Protein AF-C3XR35-F1 (afdb_monomer_lite)

pLDDT: mean 77.21, std 24.04, range [28.23, 98.31]

InterPro domains:
  IPR006211 Furin-like cysteine-rich domain [PF00757] (20-69)
  IPR006212 Furin-like repeat [SM00261] (22-62)
  IPR006212 Furin-like repeat [SM00261] (118-162)
  IPR006212 Furin-like repeat [SM00261] (167-211)
  IPR006212 Furin-like repeat [cd00064] (25-61)
  IPR006212 Furin-like repeat [cd00064] (124-167)
  IPR006212 Furin-like repeat [cd00064] (173-210)
  IPR009030 Growth factor receptor cysteine-rich domain superfamily [SSF57184] (25-129)
  IPR009030 Growth factor receptor cysteine-rich domain superfamily [SSF57184] (124-238)
  IPR032778 Growth factor receptor domain 4 [PF14843] (124-238)

Secondary structure (DSSP, 8-state):
-----------------------PPPTTEEEESSSSTTSEEEESSEEETTEEESSPPTTEEEE-TTS-SS-------S----------S--------------S------TT--SS--EEEEEPPTTEEEEESSSSTTSEEEESSEEETTEEESSPPTTEEE-SS-TTBEEEPPTTBSS-BSSSSTTSBSSBSSEEETTEEESSPPTTEEEE--SSEEEEEPPTT-SS-BSSSSTT-B--

Foldseek 3Di:
DDDDDDDDDPPPPPPPPPPPPPQDDDPQAPAAPHNAQLGHPFGQEEAEPSGGDPDADWQWAFDDPPDDPDDRDDPPPDPDPDPPPPDDDDDPDDDDDDDDDDDDDPPPDPPPDDRGYPGYIGHDDPQADRYFNDNAQLGHPAGPFADEPSGRDNDADWQWEQAPVHNNYIHGEDPQADTYFHYHAQLGHPAGPAEDEPSGHDPDADWQWEFDDDRRTYTDGEDPCADGYANDNDNPRHDD

Structure (mmCIF, N/CA/C/O backbone):
data_AF-C3XR35-F1
#
_entry.id   AF-C3XR35-F1
#
loop_
_atom_site.group_PDB
_atom_site.id
_atom_site.type_symbol
_atom_site.label_atom_id
_atom_site.label_alt_id
_atom_site.label_comp_id
_atom_site.label_asym_id
_atom_site.label_entity_id
_atom_site.label_seq_id
_atom_site.pdbx_PDB_ins_code
_atom_site.Cartn_x
_atom_site.Cartn_y
_atom_site.Cartn_z
_atom_site.occupancy
_atom_site.B_iso_or_equiv
_atom_site.auth_seq_id
_atom_site.auth_comp_id
_atom_site.auth_asym_id
_atom_site.auth_atom_id
_atom_site.pdbx_PDB_model_num
ATOM 1 N N . MET A 1 1 ? 66.319 -31.338 -82.936 1.00 35.59 1 MET A N 1
ATOM 2 C CA . MET A 1 1 ? 67.293 -30.251 -83.171 1.00 35.59 1 MET A CA 1
ATOM 3 C C . MET A 1 1 ? 66.708 -28.963 -82.606 1.00 35.59 1 MET A C 1
ATOM 5 O O . MET A 1 1 ? 65.550 -28.712 -82.891 1.00 35.59 1 MET A O 1
ATOM 9 N N . HIS A 1 2 ? 67.514 -28.234 -81.820 1.00 36.56 2 HIS A N 1
ATOM 10 C CA . HIS A 1 2 ? 67.335 -26.857 -81.297 1.00 36.56 2 HIS A CA 1
ATOM 11 C C . HIS A 1 2 ? 66.137 -26.583 -80.357 1.00 36.56 2 HIS A C 1
ATOM 13 O O . HIS A 1 2 ? 64.993 -26.768 -80.742 1.00 36.56 2 HIS A O 1
ATOM 19 N N . TRP A 1 3 ? 66.349 -26.335 -79.049 1.00 33.09 3 TRP A N 1
ATOM 20 C CA . TRP A 1 3 ? 66.873 -25.106 -78.383 1.00 33.09 3 TRP A CA 1
ATOM 21 C C . TRP A 1 3 ? 65.921 -23.915 -78.584 1.00 33.09 3 TRP A C 1
ATOM 23 O O . TRP A 1 3 ? 65.759 -23.466 -79.707 1.00 33.09 3 TRP A O 1
ATOM 33 N N . GLN A 1 4 ? 65.112 -23.527 -77.591 1.00 44.28 4 GLN A N 1
ATOM 34 C CA . GLN A 1 4 ? 65.370 -22.680 -76.398 1.00 44.28 4 GLN A CA 1
ATOM 35 C C . GLN A 1 4 ? 64.523 -21.398 -76.542 1.00 44.28 4 GLN A C 1
ATOM 37 O O . GLN A 1 4 ? 64.588 -20.731 -77.564 1.00 44.28 4 GLN A O 1
ATOM 42 N N . LEU A 1 5 ? 63.557 -21.205 -75.635 1.00 43.62 5 LEU A N 1
ATOM 43 C CA . LEU A 1 5 ? 63.526 -20.199 -74.551 1.00 43.62 5 LEU A CA 1
ATOM 44 C C . LEU A 1 5 ? 62.908 -18.871 -74.991 1.00 43.62 5 LEU A C 1
ATOM 46 O O . LEU A 1 5 ? 63.395 -18.264 -75.926 1.00 43.62 5 LEU A O 1
ATOM 50 N N . LEU A 1 6 ? 61.872 -18.437 -74.269 1.00 39.91 6 LEU A N 1
ATOM 51 C CA . LEU A 1 6 ? 61.736 -17.140 -73.582 1.00 39.91 6 LEU A CA 1
ATOM 52 C C . LEU A 1 6 ? 60.404 -17.217 -72.798 1.00 39.91 6 LEU A C 1
ATOM 54 O O . LEU A 1 6 ? 59.340 -17.400 -73.376 1.00 39.91 6 LEU A O 1
ATOM 58 N N . LEU A 1 7 ? 60.458 -17.407 -71.478 1.00 46.72 7 LEU A N 1
ATOM 59 C CA . LEU A 1 7 ? 60.352 -16.335 -70.478 1.00 46.72 7 LEU A CA 1
ATOM 60 C C . LEU A 1 7 ? 59.035 -15.547 -70.560 1.00 46.72 7 LEU A C 1
ATOM 62 O O . LEU A 1 7 ? 58.951 -14.521 -71.224 1.00 46.72 7 LEU A O 1
ATOM 66 N N . VAL A 1 8 ? 58.057 -15.971 -69.757 1.00 44.44 8 VAL A N 1
ATOM 67 C CA . VAL A 1 8 ? 57.174 -15.039 -69.044 1.00 44.44 8 VAL A CA 1
ATOM 68 C C . VAL A 1 8 ? 56.866 -15.629 -67.672 1.00 44.44 8 VAL A C 1
ATOM 70 O O . VAL A 1 8 ? 56.359 -16.742 -67.551 1.00 44.44 8 VAL A O 1
ATOM 73 N N . CYS A 1 9 ? 57.263 -14.895 -66.637 1.00 38.56 9 CYS A N 1
ATOM 74 C CA . CYS A 1 9 ? 57.103 -15.239 -65.234 1.00 38.56 9 CYS A CA 1
ATOM 75 C C . CYS A 1 9 ? 55.622 -15.443 -64.891 1.00 38.56 9 CYS A C 1
ATOM 77 O O . CYS A 1 9 ? 54.859 -14.483 -64.816 1.00 38.56 9 CYS A O 1
ATOM 79 N N . ALA A 1 10 ? 55.219 -16.687 -64.645 1.00 43.34 10 ALA A N 1
ATOM 80 C CA . ALA A 1 10 ? 53.928 -16.998 -64.053 1.00 43.34 10 ALA A CA 1
ATOM 81 C C . ALA A 1 10 ? 54.072 -17.049 -62.526 1.00 43.34 10 ALA A C 1
ATOM 83 O O . ALA A 1 10 ? 54.196 -18.115 -61.933 1.00 43.34 10 ALA A O 1
ATOM 84 N N . THR A 1 11 ? 54.036 -15.884 -61.885 1.00 46.16 11 THR A N 1
ATOM 85 C CA . THR A 1 11 ? 53.615 -15.783 -60.484 1.00 46.16 11 THR A CA 1
ATOM 86 C C . THR A 1 11 ? 52.322 -14.991 -60.464 1.00 46.16 11 THR A C 1
ATOM 88 O O . THR A 1 11 ? 52.296 -13.809 -60.133 1.00 46.16 11 THR A O 1
ATOM 91 N N . TRP A 1 12 ? 51.233 -15.652 -60.854 1.00 46.62 12 TRP A N 1
ATOM 92 C CA . TRP A 1 12 ? 49.905 -15.197 -60.473 1.00 46.62 12 TRP A CA 1
ATOM 93 C C . TRP A 1 12 ? 49.774 -15.470 -58.977 1.00 46.62 12 TRP A C 1
ATOM 95 O O . TRP A 1 12 ? 49.250 -16.496 -58.556 1.00 46.62 12 TRP A O 1
ATOM 105 N N . THR A 1 13 ? 50.301 -14.567 -58.152 1.00 47.06 13 THR A N 1
ATOM 106 C CA . THR A 1 13 ? 49.756 -14.395 -56.814 1.00 47.06 13 THR A CA 1
ATOM 107 C C . THR A 1 13 ? 48.333 -13.918 -57.034 1.00 47.06 13 THR A C 1
ATOM 109 O O . THR A 1 13 ? 48.090 -12.733 -57.263 1.00 47.06 13 THR A O 1
ATOM 112 N N . THR A 1 14 ? 47.379 -14.843 -57.007 1.00 51.75 14 THR A N 1
ATOM 113 C CA . THR A 1 14 ? 46.010 -14.507 -56.647 1.00 51.75 14 THR A CA 1
ATOM 114 C C . THR A 1 14 ? 46.081 -13.979 -55.221 1.00 51.75 14 THR A C 1
ATOM 116 O O . THR A 1 14 ? 45.877 -14.714 -54.257 1.00 51.75 14 THR A O 1
ATOM 119 N N . GLN A 1 15 ? 46.427 -12.700 -55.069 1.00 48.50 15 GLN A N 1
ATOM 120 C CA . GLN A 1 15 ? 45.929 -11.947 -53.942 1.00 48.50 15 GLN A CA 1
ATOM 121 C C . GLN A 1 15 ? 44.420 -11.938 -54.143 1.00 48.50 15 GLN A C 1
ATOM 123 O O . GLN A 1 15 ? 43.857 -11.088 -54.827 1.00 48.50 15 GLN A O 1
ATOM 128 N N . VAL A 1 16 ? 43.761 -12.932 -53.549 1.00 50.12 16 VAL A N 1
ATOM 129 C CA . VAL A 1 16 ? 42.468 -12.682 -52.940 1.00 50.12 16 VAL A CA 1
ATOM 130 C C . VAL A 1 16 ? 42.777 -11.632 -51.882 1.00 50.12 16 VAL A C 1
ATOM 132 O O . VAL A 1 16 ? 43.083 -11.946 -50.735 1.00 50.12 16 VAL A O 1
ATOM 135 N N . SER A 1 17 ? 42.807 -10.367 -52.298 1.00 42.78 17 SER A N 1
ATOM 136 C CA . SER A 1 17 ? 42.533 -9.289 -51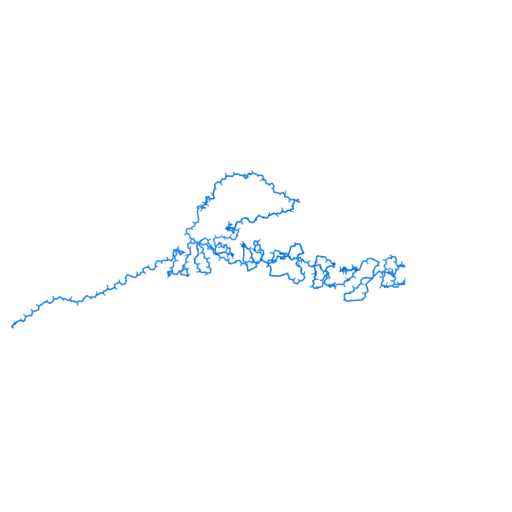.377 1.00 42.78 17 SER A CA 1
ATOM 137 C C . SER A 1 17 ? 41.120 -9.588 -50.921 1.00 42.78 17 SER A C 1
ATOM 139 O O . SER A 1 17 ? 40.156 -9.332 -51.640 1.00 42.78 17 SER A O 1
ATOM 141 N N . LEU A 1 18 ? 41.018 -10.246 -49.765 1.00 50.75 18 LEU A N 1
ATOM 142 C CA . LEU A 1 18 ? 39.879 -10.097 -48.887 1.00 50.75 18 LEU A CA 1
ATOM 143 C C . LEU A 1 18 ? 39.674 -8.589 -48.831 1.00 50.75 18 LEU A C 1
ATOM 145 O O . LEU A 1 18 ? 40.436 -7.880 -48.174 1.00 50.75 18 LEU A O 1
ATOM 149 N N . VAL A 1 19 ? 38.725 -8.084 -49.619 1.00 46.31 19 VAL A N 1
ATOM 150 C CA . VAL A 1 19 ? 38.098 -6.809 -49.322 1.00 46.31 19 VAL A CA 1
ATOM 151 C C . VAL A 1 19 ? 37.586 -7.056 -47.919 1.00 46.31 19 VAL A C 1
ATOM 153 O O . VAL A 1 19 ? 36.640 -7.822 -47.742 1.00 46.31 19 VAL A O 1
ATOM 156 N N . GLY A 1 20 ? 38.338 -6.576 -46.924 1.00 44.00 20 GLY A N 1
ATOM 157 C CA . GLY A 1 20 ? 37.908 -6.627 -45.545 1.00 44.00 20 GLY A CA 1
ATOM 158 C C . GLY A 1 20 ? 36.522 -6.029 -45.580 1.00 44.00 20 GLY A C 1
ATOM 159 O O . GLY A 1 20 ? 36.373 -4.883 -46.003 1.00 44.00 20 GLY A O 1
ATOM 160 N N . ALA A 1 21 ? 35.511 -6.847 -45.295 1.00 50.47 21 ALA A N 1
ATOM 161 C CA . ALA A 1 21 ? 34.170 -6.341 -45.139 1.00 50.47 21 ALA A CA 1
ATOM 162 C C . ALA A 1 21 ? 34.307 -5.267 -44.065 1.00 50.47 21 ALA A C 1
ATOM 164 O O . ALA A 1 21 ? 34.629 -5.583 -42.918 1.00 50.47 21 ALA A O 1
ATOM 165 N N . GLN A 1 22 ? 34.196 -4.001 -44.466 1.00 55.31 22 GLN A N 1
ATOM 166 C CA . GLN A 1 22 ? 33.975 -2.923 -43.527 1.00 55.31 22 GLN A CA 1
ATOM 167 C C . GLN A 1 22 ? 32.688 -3.345 -42.827 1.00 55.31 22 GLN A C 1
ATOM 169 O O . GLN A 1 22 ? 31.622 -3.360 -43.438 1.00 55.31 22 GLN A O 1
ATOM 174 N N . ALA A 1 23 ? 32.815 -3.872 -41.612 1.00 61.78 23 ALA A N 1
ATOM 175 C CA . ALA A 1 23 ? 31.658 -4.209 -40.815 1.00 61.78 23 ALA A CA 1
ATOM 176 C C . ALA A 1 23 ? 31.057 -2.865 -40.423 1.00 61.78 23 ALA A C 1
ATOM 178 O O . ALA A 1 23 ? 31.568 -2.185 -39.533 1.00 61.78 23 ALA A O 1
ATOM 179 N N . ASP A 1 24 ? 30.051 -2.438 -41.177 1.00 83.00 24 ASP A N 1
ATOM 180 C CA . ASP A 1 24 ? 29.288 -1.252 -40.838 1.00 83.00 24 ASP A CA 1
ATOM 181 C C . ASP A 1 24 ? 28.643 -1.468 -39.464 1.00 83.00 24 ASP A C 1
ATOM 183 O O . ASP A 1 24 ? 28.251 -2.585 -39.105 1.00 83.00 24 ASP A O 1
ATOM 187 N N . CYS A 1 25 ? 28.562 -0.399 -38.673 1.00 86.50 25 CYS A N 1
ATOM 188 C CA . CYS A 1 25 ? 27.881 -0.459 -37.389 1.00 86.50 25 CYS A CA 1
ATOM 189 C C . CYS A 1 25 ? 26.425 -0.886 -37.575 1.00 86.50 25 CYS A C 1
ATOM 191 O O . CYS A 1 25 ? 25.790 -0.551 -38.580 1.00 86.50 25 CYS A O 1
ATOM 193 N N . HIS A 1 26 ? 25.868 -1.568 -36.572 1.00 86.50 26 HIS A N 1
ATOM 194 C CA . HIS A 1 26 ? 24.436 -1.831 -36.566 1.00 86.50 26 HIS A CA 1
ATOM 195 C C . HIS A 1 26 ? 23.667 -0.502 -36.717 1.00 86.50 26 HIS A C 1
ATOM 197 O O . HIS A 1 26 ? 24.033 0.467 -36.051 1.00 86.50 26 HIS A O 1
ATOM 203 N N . PRO A 1 27 ? 22.562 -0.429 -37.483 1.00 88.25 27 PRO A N 1
ATOM 204 C CA . PRO A 1 27 ? 21.781 0.807 -37.668 1.00 88.25 27 PRO A CA 1
ATOM 205 C C . PRO A 1 27 ? 21.234 1.462 -36.383 1.00 88.25 27 PRO A C 1
ATOM 207 O O . PRO A 1 27 ? 20.705 2.572 -36.421 1.00 88.25 27 PRO A O 1
ATOM 210 N N . LEU A 1 28 ? 21.314 0.759 -35.246 1.00 88.69 28 LEU A N 1
ATOM 211 C CA . LEU A 1 28 ? 20.912 1.269 -33.926 1.00 88.69 28 LEU A CA 1
ATOM 212 C C . LEU A 1 28 ? 22.078 1.881 -33.145 1.00 88.69 28 LEU A C 1
ATOM 214 O O . LEU A 1 28 ? 21.852 2.489 -32.103 1.00 88.69 28 LEU A O 1
ATOM 218 N N . CYS A 1 29 ? 23.306 1.736 -33.637 1.00 88.50 29 CYS A N 1
ATOM 219 C CA . CYS A 1 29 ? 24.482 2.392 -33.097 1.00 88.50 29 CYS A CA 1
ATOM 220 C C . CYS A 1 29 ? 24.734 3.702 -33.857 1.00 88.50 29 CYS A C 1
ATOM 222 O O . CYS A 1 29 ? 24.709 3.726 -35.086 1.00 88.50 29 CYS A O 1
ATOM 224 N N . LEU A 1 30 ? 25.065 4.775 -33.139 1.00 87.56 30 LEU A N 1
ATOM 225 C CA . LEU A 1 30 ? 25.682 5.970 -33.721 1.00 87.56 30 LEU A CA 1
ATOM 226 C C . LEU A 1 30 ? 27.190 5.760 -33.942 1.00 87.56 30 LEU A C 1
ATOM 228 O O . LEU A 1 30 ? 27.760 6.235 -34.919 1.00 87.56 30 LEU A O 1
ATOM 232 N N . SER A 1 31 ? 27.831 5.021 -33.037 1.00 86.44 31 SER A N 1
ATOM 233 C CA . SER A 1 31 ? 29.220 4.568 -33.140 1.00 86.44 31 SER A CA 1
ATOM 234 C C . SER A 1 31 ? 29.352 3.178 -32.515 1.00 86.44 31 SER A C 1
ATOM 236 O O . SER A 1 31 ? 28.566 2.823 -31.635 1.00 86.44 31 SER A O 1
ATOM 238 N N . CYS A 1 32 ? 30.304 2.365 -32.976 1.00 90.88 32 CYS A N 1
ATOM 239 C CA . CYS A 1 32 ? 30.462 0.973 -32.550 1.00 90.88 32 CYS A CA 1
ATOM 240 C C . CYS A 1 32 ? 31.926 0.517 -32.608 1.00 90.88 32 CYS A C 1
ATOM 242 O O . CYS A 1 32 ? 32.741 1.110 -33.315 1.00 90.88 32 CYS A O 1
ATOM 244 N N . TYR A 1 33 ? 32.247 -0.557 -31.886 1.00 91.12 33 TYR A N 1
ATOM 245 C CA . TYR A 1 33 ? 33.510 -1.295 -32.037 1.00 91.12 33 TYR A CA 1
ATOM 246 C C . TYR A 1 33 ? 33.325 -2.635 -32.772 1.00 91.12 33 TYR A C 1
ATOM 248 O O . TYR A 1 33 ? 34.292 -3.368 -32.979 1.00 91.12 33 TYR A O 1
ATOM 256 N N . GLY A 1 34 ? 32.092 -2.950 -33.178 1.00 87.25 34 GLY A N 1
ATOM 257 C CA . GLY A 1 34 ? 31.739 -4.129 -33.959 1.00 87.25 34 GLY A CA 1
ATOM 258 C C . GLY A 1 34 ? 30.278 -4.097 -34.437 1.00 87.25 34 GLY A C 1
ATOM 259 O O . GLY A 1 34 ? 29.539 -3.171 -34.102 1.00 87.25 34 GLY A O 1
ATOM 260 N N . PRO A 1 35 ? 29.850 -5.078 -35.249 1.00 86.00 35 PRO A N 1
ATOM 261 C CA . PRO A 1 35 ? 28.533 -5.080 -35.893 1.00 86.00 35 PRO A CA 1
ATOM 262 C C . PRO A 1 35 ? 27.362 -5.475 -34.970 1.00 86.00 35 PRO A C 1
ATOM 264 O O . PRO A 1 35 ? 26.208 -5.368 -35.386 1.00 86.00 35 PRO A O 1
ATOM 267 N N . GLY A 1 36 ? 27.625 -5.973 -33.755 1.00 84.81 36 GLY A N 1
ATOM 268 C CA . GLY A 1 36 ? 26.593 -6.380 -32.792 1.00 84.81 36 GLY A CA 1
ATOM 269 C C . GLY A 1 36 ? 25.850 -5.203 -32.144 1.00 84.81 36 GLY A C 1
ATOM 270 O O . GLY A 1 36 ? 26.390 -4.109 -32.002 1.00 84.81 36 GLY A O 1
ATOM 271 N N . LEU A 1 37 ? 24.607 -5.435 -31.710 1.00 83.69 37 LEU A N 1
ATOM 272 C CA . LEU A 1 37 ? 23.771 -4.442 -31.010 1.00 83.69 37 LEU A CA 1
ATOM 273 C C . LEU A 1 37 ? 24.253 -4.100 -29.591 1.00 83.69 37 LEU A C 1
ATOM 275 O O . LEU A 1 37 ? 23.921 -3.043 -29.059 1.00 83.69 37 LEU A O 1
ATOM 279 N N . ASP A 1 38 ? 25.020 -5.006 -29.001 1.00 84.88 38 ASP A N 1
ATOM 280 C CA . ASP A 1 38 ? 25.747 -4.888 -27.738 1.00 84.88 38 ASP A CA 1
ATOM 281 C C . ASP A 1 38 ? 27.161 -4.307 -27.934 1.00 84.88 38 ASP A C 1
ATOM 283 O O . ASP A 1 38 ? 27.893 -4.097 -26.972 1.00 84.88 38 ASP A O 1
ATOM 287 N N . GLN A 1 39 ? 27.559 -4.042 -29.185 1.00 88.06 39 GLN A N 1
ATOM 288 C CA . GLN A 1 39 ? 28.884 -3.536 -29.563 1.00 88.06 39 GLN A CA 1
ATOM 289 C C . GLN A 1 39 ? 28.855 -2.057 -29.971 1.00 88.06 39 GLN A C 1
ATOM 291 O O . GLN A 1 39 ? 29.793 -1.543 -30.590 1.00 88.06 39 GLN A O 1
ATOM 296 N N . CYS A 1 40 ? 27.772 -1.360 -29.624 1.00 88.50 40 CYS A N 1
ATOM 297 C CA . CYS A 1 40 ? 27.638 0.074 -29.814 1.00 88.50 40 CYS A CA 1
ATOM 298 C C . CYS A 1 40 ? 28.390 0.836 -28.710 1.00 88.50 40 CYS A C 1
ATOM 300 O O . CYS A 1 40 ? 28.269 0.529 -27.529 1.00 88.50 40 CYS A O 1
ATOM 302 N N . LEU A 1 41 ? 29.120 1.882 -29.088 1.00 87.19 41 LEU A N 1
ATOM 303 C CA . LEU A 1 41 ? 29.664 2.875 -28.157 1.00 87.19 41 LEU A CA 1
ATOM 304 C C . LEU A 1 41 ? 28.608 3.929 -27.791 1.00 87.19 41 LEU A C 1
ATOM 306 O O . LEU A 1 41 ? 28.629 4.470 -26.690 1.00 87.19 41 LEU A O 1
ATOM 310 N N . GLN A 1 42 ? 27.674 4.210 -28.706 1.00 86.50 42 GLN A N 1
ATOM 311 C CA . GLN A 1 42 ? 26.548 5.116 -28.480 1.00 86.50 42 GLN A CA 1
ATOM 312 C C . GLN A 1 42 ? 25.323 4.653 -29.270 1.00 86.50 42 GLN A C 1
ATOM 314 O O . GLN A 1 42 ? 25.450 4.299 -30.444 1.00 86.50 42 GLN A O 1
ATOM 319 N N . CYS A 1 43 ? 24.142 4.684 -28.650 1.00 89.19 43 CYS A N 1
ATOM 320 C CA . CYS A 1 43 ? 22.883 4.328 -29.306 1.00 89.19 43 CYS A CA 1
ATOM 321 C C . CYS A 1 43 ? 22.301 5.497 -30.104 1.00 89.19 43 CYS A C 1
ATOM 323 O O . CYS A 1 43 ? 22.365 6.653 -29.685 1.00 89.19 43 CYS A O 1
ATOM 325 N N . SER A 1 44 ? 21.692 5.189 -31.250 1.00 87.94 44 SER A N 1
ATOM 326 C CA . SER A 1 44 ? 20.981 6.180 -32.061 1.00 87.94 44 SER A CA 1
ATOM 327 C C . SER A 1 44 ? 19.645 6.591 -31.433 1.00 87.94 44 SER A C 1
ATOM 329 O O . SER A 1 44 ? 19.273 7.757 -31.527 1.00 87.94 44 SER A O 1
ATOM 331 N N . GLN A 1 45 ? 18.956 5.664 -30.756 1.00 87.44 45 GLN A N 1
ATOM 332 C CA . GLN A 1 45 ? 17.726 5.923 -29.997 1.00 87.44 45 GLN A CA 1
ATOM 333 C C . GLN A 1 45 ? 17.945 5.681 -28.500 1.00 87.44 45 GLN A C 1
ATOM 335 O O . GLN A 1 45 ? 18.533 6.539 -27.849 1.00 87.44 45 GLN A O 1
ATOM 340 N N . TYR A 1 46 ? 17.510 4.536 -27.966 1.00 88.50 46 TYR A N 1
ATOM 341 C CA . TYR A 1 46 ? 17.579 4.209 -26.543 1.00 88.50 46 TYR A CA 1
ATOM 342 C C . TYR A 1 46 ? 18.584 3.089 -26.273 1.00 88.50 46 TYR A C 1
ATOM 344 O O . TYR A 1 46 ? 18.845 2.250 -27.143 1.00 88.50 46 TYR A O 1
ATOM 352 N N . SER A 1 47 ? 19.116 3.045 -25.056 1.00 90.12 47 SER A N 1
ATOM 353 C CA . SER A 1 47 ? 19.868 1.902 -24.532 1.00 90.12 47 SER A CA 1
ATOM 354 C C . SER A 1 47 ? 19.003 1.104 -23.554 1.00 90.12 47 SER A C 1
ATOM 356 O O . SER A 1 47 ? 18.307 1.674 -22.721 1.00 90.12 47 SER A O 1
ATOM 358 N N . TYR A 1 48 ? 19.038 -0.223 -23.642 1.00 92.62 48 TYR A N 1
ATOM 359 C CA . TYR A 1 48 ? 18.397 -1.125 -22.685 1.00 92.62 48 TYR A CA 1
ATOM 360 C C . TYR A 1 48 ? 19.309 -2.322 -22.431 1.00 92.62 48 TYR A C 1
ATOM 362 O O . TYR A 1 48 ? 19.701 -3.005 -23.377 1.00 92.62 48 TYR A O 1
ATOM 370 N N . ASN A 1 49 ? 19.675 -2.560 -21.167 1.00 91.62 49 ASN A N 1
ATOM 371 C CA . ASN A 1 49 ? 20.573 -3.648 -20.762 1.00 91.62 49 ASN A CA 1
ATOM 372 C C . ASN A 1 49 ? 21.830 -3.753 -21.662 1.00 91.62 49 ASN A C 1
ATOM 374 O O . ASN A 1 49 ? 22.116 -4.789 -22.264 1.00 91.62 49 ASN A O 1
ATOM 378 N N . ASN A 1 50 ? 22.531 -2.623 -21.826 1.00 87.56 50 ASN A N 1
ATOM 379 C CA . ASN A 1 50 ? 23.719 -2.451 -22.683 1.00 87.56 50 ASN A CA 1
ATOM 380 C C . ASN A 1 50 ? 23.527 -2.757 -24.181 1.00 87.56 50 ASN A C 1
ATOM 382 O O . ASN A 1 50 ? 24.503 -2.884 -24.914 1.00 87.56 50 ASN A O 1
ATOM 386 N N . THR A 1 51 ? 22.286 -2.843 -24.654 1.00 91.06 51 THR A N 1
ATOM 387 C CA . THR A 1 51 ? 21.944 -3.100 -26.055 1.00 91.06 51 THR A CA 1
ATOM 388 C C . THR A 1 51 ? 21.153 -1.918 -26.607 1.00 91.06 51 THR A C 1
ATOM 390 O O . THR A 1 51 ? 20.280 -1.380 -25.925 1.00 91.06 51 THR A O 1
ATOM 393 N N . CYS A 1 52 ? 21.424 -1.488 -27.839 1.00 91.19 52 CYS A N 1
ATOM 394 C CA . CYS A 1 52 ? 20.639 -0.406 -28.437 1.00 91.19 52 CYS A CA 1
ATOM 395 C C . CYS A 1 52 ? 19.284 -0.905 -28.949 1.00 91.19 52 CYS A C 1
ATOM 397 O O . CYS A 1 52 ? 19.208 -1.909 -29.657 1.00 91.19 52 CYS A O 1
ATOM 399 N N . VAL A 1 53 ? 18.214 -0.174 -28.634 1.00 90.81 53 VAL A N 1
ATOM 400 C CA . VAL A 1 53 ? 16.838 -0.494 -29.040 1.00 90.81 53 VAL A CA 1
ATOM 401 C C . VAL A 1 53 ? 16.168 0.720 -29.682 1.00 90.81 53 VAL A C 1
ATOM 403 O O . VAL A 1 53 ? 16.426 1.863 -29.312 1.00 90.81 53 VAL A O 1
ATOM 406 N N . GLN A 1 54 ? 15.298 0.480 -30.668 1.00 88.50 54 GLN A N 1
ATOM 407 C CA . GLN A 1 54 ? 14.525 1.552 -31.320 1.00 88.50 54 GLN A CA 1
ATOM 408 C C . GLN A 1 54 ? 13.449 2.131 -30.395 1.00 88.50 54 GLN A C 1
ATOM 410 O O . GLN A 1 54 ? 13.155 3.321 -30.450 1.00 88.50 54 GLN A O 1
ATOM 415 N N . GLN A 1 55 ? 12.852 1.280 -29.560 1.00 89.38 55 GLN A N 1
ATOM 416 C CA . GLN A 1 55 ? 11.815 1.621 -28.592 1.00 89.38 55 GLN A CA 1
ATOM 417 C C . GLN A 1 55 ? 12.084 0.845 -27.308 1.00 89.38 55 GLN A C 1
ATOM 419 O O . GLN A 1 55 ? 12.554 -0.295 -27.366 1.00 89.38 55 GLN A O 1
ATOM 424 N N . CYS A 1 56 ? 11.784 1.457 -26.166 1.00 88.88 56 CYS A N 1
ATOM 425 C CA . CYS A 1 56 ? 11.899 0.770 -24.891 1.00 88.88 56 CYS A CA 1
ATOM 426 C C . CYS A 1 56 ? 10.902 -0.402 -24.809 1.00 88.88 56 CYS A C 1
ATOM 428 O O . CYS A 1 56 ? 9.762 -0.266 -25.270 1.00 88.88 56 CYS A O 1
ATOM 430 N N . PRO A 1 57 ? 11.300 -1.549 -24.229 1.00 92.38 57 PRO A N 1
ATOM 431 C CA . PRO A 1 57 ? 10.383 -2.653 -23.967 1.00 92.38 57 PRO A CA 1
ATOM 432 C C . PRO A 1 57 ? 9.209 -2.242 -23.058 1.00 92.38 57 PRO A C 1
ATOM 434 O O . PRO A 1 57 ? 9.320 -1.271 -22.307 1.00 92.38 57 PRO A O 1
ATOM 437 N N . PRO A 1 58 ? 8.084 -2.979 -23.063 1.00 90.25 58 PRO A N 1
ATOM 438 C CA . PRO A 1 58 ? 7.011 -2.767 -22.091 1.00 90.25 58 PRO A CA 1
ATOM 439 C C . PRO A 1 58 ? 7.513 -2.899 -20.645 1.00 90.25 58 PRO A C 1
ATOM 441 O O . PRO A 1 58 ? 8.456 -3.643 -20.394 1.00 90.25 58 PRO A O 1
ATOM 444 N N . LEU A 1 59 ? 6.836 -2.240 -19.698 1.00 91.94 59 LEU A N 1
ATOM 445 C CA . LEU A 1 59 ? 7.221 -2.206 -18.274 1.00 91.94 59 LEU A CA 1
ATOM 446 C C . LEU A 1 59 ? 8.635 -1.652 -18.033 1.00 91.94 59 LEU A C 1
ATOM 448 O O . LEU A 1 59 ? 9.355 -2.120 -17.154 1.00 91.94 59 LEU A O 1
ATOM 452 N N . THR A 1 60 ? 8.996 -0.616 -18.784 1.00 92.06 60 THR A N 1
ATOM 453 C CA . THR A 1 60 ? 10.204 0.179 -18.553 1.00 92.06 60 THR A CA 1
ATOM 454 C C . THR A 1 60 ? 9.862 1.670 -18.514 1.00 92.06 60 THR A C 1
ATOM 456 O O . THR A 1 60 ? 8.806 2.084 -19.001 1.00 92.06 60 THR A O 1
ATOM 459 N N . PHE A 1 61 ? 10.753 2.479 -17.945 1.00 91.94 61 PHE A N 1
ATOM 460 C CA . PHE A 1 61 ? 10.695 3.942 -17.973 1.00 91.94 61 PHE A CA 1
ATOM 461 C C . PHE A 1 61 ? 12.014 4.519 -18.502 1.00 91.94 61 PHE A C 1
ATOM 463 O O . PHE A 1 61 ? 13.047 3.853 -18.480 1.00 91.94 61 PHE A O 1
ATOM 470 N N . ILE A 1 62 ? 11.982 5.751 -19.017 1.00 89.75 62 ILE A N 1
ATOM 471 C CA . ILE A 1 62 ? 13.155 6.396 -19.624 1.00 89.75 62 ILE A CA 1
ATOM 472 C C . ILE A 1 62 ? 13.847 7.292 -18.598 1.00 89.75 62 ILE A C 1
ATOM 474 O O . ILE A 1 62 ? 13.227 8.183 -18.014 1.00 89.75 62 ILE A O 1
ATOM 478 N N . VAL A 1 63 ? 15.155 7.103 -18.440 1.00 87.19 63 VAL A N 1
ATOM 479 C CA . VAL A 1 63 ? 16.038 7.980 -17.672 1.00 87.19 63 VAL A CA 1
ATOM 480 C C . VAL A 1 63 ? 16.861 8.827 -18.639 1.00 87.19 63 VAL A C 1
ATOM 482 O O . VAL A 1 63 ? 17.662 8.311 -19.421 1.00 87.19 63 VAL A O 1
ATOM 485 N N . ASN A 1 64 ? 16.680 10.147 -18.575 1.00 79.25 64 ASN A N 1
ATOM 486 C CA . ASN A 1 64 ? 17.467 11.096 -19.361 1.00 79.25 64 ASN A CA 1
ATOM 487 C C . ASN A 1 64 ? 18.749 11.451 -18.605 1.00 79.25 64 ASN A C 1
ATOM 489 O O . ASN A 1 64 ? 18.694 12.069 -17.543 1.00 79.25 64 ASN A O 1
ATOM 493 N N . THR A 1 65 ? 19.905 11.099 -19.165 1.00 59.34 65 THR A N 1
ATOM 494 C CA . THR A 1 65 ? 21.220 11.402 -18.574 1.00 59.34 65 THR A CA 1
ATOM 495 C C . THR A 1 65 ? 21.636 12.868 -18.722 1.00 59.34 65 THR A C 1
ATOM 497 O O . THR A 1 65 ? 22.543 13.312 -18.024 1.00 59.34 65 THR A O 1
ATOM 500 N N . ASP A 1 66 ? 20.959 13.629 -19.588 1.00 55.97 66 ASP A N 1
ATOM 501 C CA . ASP A 1 66 ? 21.360 14.992 -19.976 1.00 55.97 66 ASP A CA 1
ATOM 502 C C . ASP A 1 66 ? 20.599 16.101 -19.234 1.00 55.97 66 ASP A C 1
ATOM 504 O O . ASP A 1 66 ? 20.725 17.284 -19.552 1.00 55.97 66 ASP A O 1
ATOM 508 N N . ILE A 1 67 ? 19.798 15.736 -18.230 1.00 52.44 67 ILE A N 1
ATOM 509 C CA . ILE A 1 67 ? 18.975 16.677 -17.476 1.00 52.44 67 ILE A CA 1
ATOM 510 C C . ILE A 1 67 ? 19.428 16.691 -16.009 1.00 52.44 67 ILE A C 1
ATOM 512 O O . ILE A 1 67 ? 19.307 15.673 -15.323 1.00 52.44 67 ILE A O 1
ATOM 516 N N . PRO A 1 68 ? 19.908 17.832 -15.477 1.00 41.66 68 PRO A N 1
ATOM 517 C CA . PRO A 1 68 ? 20.138 17.975 -14.048 1.00 41.66 68 PRO A CA 1
ATOM 518 C C . PRO A 1 68 ? 18.783 17.936 -13.328 1.00 41.66 68 PRO A C 1
ATOM 520 O O . PRO A 1 68 ? 18.011 18.881 -13.426 1.00 41.66 68 PRO A O 1
ATOM 523 N N . ILE A 1 69 ? 18.497 16.806 -12.673 1.00 49.06 69 ILE A N 1
ATOM 524 C CA . ILE A 1 69 ? 17.428 16.534 -11.691 1.00 49.06 69 ILE A CA 1
ATOM 525 C C . ILE A 1 69 ? 16.250 17.531 -11.744 1.00 49.06 69 ILE A C 1
ATOM 527 O O . ILE A 1 69 ? 16.285 18.575 -11.093 1.00 49.06 69 ILE A O 1
ATOM 531 N N . GLY A 1 70 ? 15.175 17.188 -12.467 1.00 41.75 70 GLY A N 1
ATOM 532 C CA . GLY A 1 70 ? 13.930 17.967 -12.395 1.00 41.75 70 GLY A CA 1
ATOM 533 C C . GLY A 1 70 ? 12.838 17.670 -13.425 1.00 41.75 70 GLY A C 1
ATOM 534 O O . GLY A 1 70 ? 11.680 17.978 -13.164 1.00 41.75 70 GLY A O 1
ATOM 535 N N . ASN A 1 71 ? 13.147 17.059 -14.568 1.00 39.66 71 ASN A N 1
ATOM 536 C CA . ASN A 1 71 ? 12.139 16.782 -15.597 1.00 39.66 71 ASN A CA 1
ATOM 537 C C . ASN A 1 71 ? 12.380 15.435 -16.282 1.00 39.66 71 ASN A C 1
ATOM 539 O O . ASN A 1 71 ? 13.100 15.332 -17.274 1.00 39.66 71 ASN A O 1
ATOM 543 N N . VAL A 1 72 ? 11.727 14.402 -15.748 1.00 48.28 72 VAL A N 1
ATOM 544 C CA . VAL A 1 72 ? 11.487 13.141 -16.458 1.00 48.28 72 VAL A CA 1
ATOM 545 C C . VAL A 1 72 ? 10.447 13.431 -17.543 1.00 48.28 72 VAL A C 1
ATOM 547 O O . VAL A 1 72 ? 9.381 13.972 -17.254 1.00 48.28 72 VAL A O 1
ATOM 550 N N . SER A 1 73 ? 10.778 13.152 -18.803 1.00 45.22 73 SER A N 1
ATOM 551 C CA . SER A 1 73 ? 9.839 13.283 -19.920 1.00 45.22 73 SER A CA 1
ATOM 552 C C . SER A 1 73 ? 9.088 11.961 -20.058 1.00 45.22 73 SER A C 1
ATOM 554 O O . SER A 1 73 ? 9.699 10.927 -20.319 1.00 45.22 73 SER A O 1
ATOM 556 N N . TYR A 1 74 ? 7.777 11.987 -19.821 1.00 52.69 74 TYR A N 1
ATOM 557 C CA . TYR A 1 74 ? 6.921 10.805 -19.897 1.00 52.69 74 TYR A CA 1
ATOM 558 C C . TYR A 1 74 ? 6.586 10.501 -21.356 1.00 52.69 74 TYR A C 1
ATOM 560 O O . TYR A 1 74 ? 6.094 11.365 -22.081 1.00 52.69 74 TYR A O 1
ATOM 568 N N . ASN A 1 75 ? 6.860 9.273 -21.792 1.00 41.12 75 ASN A N 1
ATOM 569 C CA . ASN A 1 75 ? 6.387 8.785 -23.078 1.00 41.12 75 ASN A CA 1
ATOM 570 C C . ASN A 1 75 ? 5.023 8.120 -22.850 1.00 41.12 75 ASN A C 1
ATOM 572 O O . ASN A 1 75 ? 4.944 6.908 -22.647 1.00 41.12 75 ASN A O 1
ATOM 576 N N . ASP A 1 76 ? 3.957 8.922 -22.825 1.00 42.53 76 ASP A N 1
ATOM 577 C CA . ASP A 1 76 ? 2.574 8.453 -22.687 1.00 42.53 76 ASP A CA 1
ATOM 578 C C . ASP A 1 76 ? 2.159 7.658 -23.935 1.00 42.53 76 ASP A C 1
ATOM 580 O O . ASP A 1 76 ? 1.503 8.161 -24.844 1.00 42.53 76 ASP A O 1
ATOM 584 N N . THR A 1 77 ? 2.572 6.391 -24.005 1.00 43.19 77 THR A N 1
ATOM 585 C CA . THR A 1 77 ? 2.172 5.457 -25.070 1.00 43.19 77 THR A CA 1
ATOM 586 C C . THR A 1 77 ? 1.292 4.329 -24.528 1.00 43.19 77 THR A C 1
ATOM 588 O O . THR A 1 77 ? 1.376 3.196 -24.996 1.00 43.19 77 THR A O 1
ATOM 591 N N . PHE A 1 78 ? 0.422 4.619 -23.553 1.00 43.06 78 PHE A N 1
ATOM 592 C CA . PHE A 1 78 ? -0.649 3.699 -23.161 1.00 43.06 78 PHE A CA 1
ATOM 593 C C . PHE A 1 78 ? -2.035 4.295 -23.449 1.00 43.06 78 PHE A C 1
ATOM 595 O O . PHE A 1 78 ? -2.291 5.458 -23.131 1.00 43.06 78 PHE A O 1
ATOM 602 N N . PRO A 1 79 ? -2.948 3.521 -24.070 1.00 38.22 79 PRO A N 1
ATOM 603 C CA . PRO A 1 79 ? -4.300 3.975 -24.345 1.00 38.22 79 PRO A CA 1
ATOM 604 C C . PRO A 1 79 ? -5.039 4.210 -23.025 1.00 38.22 79 PRO A C 1
ATOM 606 O O . PRO A 1 79 ? -5.132 3.319 -22.185 1.00 38.22 79 PRO A O 1
ATOM 609 N N . THR A 1 80 ? -5.553 5.429 -22.872 1.00 32.91 80 THR A N 1
ATOM 610 C CA . THR A 1 80 ? -6.468 5.892 -21.818 1.00 32.91 80 THR A CA 1
ATOM 611 C C . THR A 1 80 ? -7.384 4.789 -21.268 1.00 32.91 80 THR A C 1
ATOM 613 O O . THR A 1 80 ? -8.439 4.479 -21.823 1.00 32.91 80 THR A O 1
ATOM 616 N N . ALA A 1 81 ? -7.013 4.223 -20.117 1.00 33.59 81 ALA A N 1
ATOM 617 C CA . ALA A 1 81 ? -7.950 3.504 -19.270 1.00 33.59 81 ALA A CA 1
ATOM 618 C C . ALA A 1 81 ? -8.865 4.549 -18.621 1.00 33.59 81 ALA A C 1
ATOM 620 O O . ALA A 1 81 ? -8.439 5.347 -17.789 1.00 33.59 81 ALA A O 1
ATOM 621 N N . GLN A 1 82 ? -10.121 4.584 -19.060 1.00 32.28 82 GLN A N 1
ATOM 622 C CA . GLN A 1 82 ? -11.164 5.424 -18.485 1.00 32.28 82 GLN A CA 1
ATOM 623 C C . GLN A 1 82 ? -11.350 5.072 -17.004 1.00 32.28 82 GLN A C 1
ATOM 625 O O . GLN A 1 82 ? -11.972 4.062 -16.674 1.00 32.28 82 GLN A O 1
ATOM 630 N N . THR A 1 83 ? -10.868 5.916 -16.097 1.00 32.22 83 THR A N 1
ATOM 631 C CA . THR A 1 83 ? -11.341 5.909 -14.715 1.00 32.22 83 THR A CA 1
ATOM 632 C C . THR A 1 83 ? -12.741 6.519 -14.692 1.00 32.22 83 THR A C 1
ATOM 634 O O . THR A 1 83 ? -12.930 7.734 -14.666 1.00 32.22 83 THR A O 1
ATOM 637 N N . LYS A 1 84 ? -13.766 5.659 -14.705 1.00 31.86 84 LYS A N 1
ATOM 638 C CA . LYS A 1 84 ? -15.082 6.013 -14.162 1.00 31.86 84 LYS A CA 1
ATOM 639 C C . LYS A 1 84 ? -14.923 6.201 -12.651 1.00 31.86 84 LYS A C 1
ATOM 641 O O . LYS A 1 84 ? -15.149 5.268 -11.890 1.00 31.86 84 LYS A O 1
ATOM 646 N N . SER A 1 85 ? -14.528 7.397 -12.223 1.00 32.22 85 SER A N 1
ATOM 647 C CA . SER A 1 85 ? -14.776 7.822 -10.846 1.00 32.22 85 SER A CA 1
ATOM 648 C C . SER A 1 85 ? -16.266 8.128 -10.725 1.00 32.22 85 SER A C 1
ATOM 650 O O . SER A 1 85 ? -16.772 9.069 -11.338 1.00 32.22 85 SER A O 1
ATOM 652 N N . SER A 1 86 ? -16.972 7.265 -10.000 1.00 38.72 86 SER A N 1
ATOM 653 C CA . SER A 1 86 ? -18.374 7.441 -9.636 1.00 38.72 86 SER A CA 1
ATOM 654 C C . SER A 1 86 ? -18.443 7.990 -8.220 1.00 38.72 86 SER A C 1
ATOM 656 O O . SER A 1 86 ? -19.025 7.346 -7.371 1.00 38.72 86 SER A O 1
ATOM 658 N N . ASP A 1 87 ? -17.847 9.154 -7.969 1.00 34.88 87 ASP A N 1
ATOM 659 C CA . ASP A 1 87 ? -18.130 9.935 -6.765 1.00 34.88 87 ASP A CA 1
ATOM 660 C C . ASP A 1 87 ? -18.129 11.426 -7.107 1.00 34.88 87 ASP A C 1
ATOM 662 O O . ASP A 1 87 ? -17.127 12.144 -7.110 1.00 34.88 87 ASP A O 1
ATOM 666 N N . THR A 1 88 ? -19.327 11.895 -7.438 1.00 42.16 88 THR A N 1
ATOM 667 C CA . THR A 1 88 ? -19.734 13.290 -7.321 1.00 42.16 88 THR A CA 1
ATOM 668 C C . THR A 1 88 ? -19.521 13.745 -5.881 1.00 42.16 88 THR A C 1
ATOM 670 O O . THR A 1 88 ? -20.265 13.308 -5.007 1.00 42.16 88 THR A O 1
ATOM 673 N N . ASN A 1 89 ? -18.519 14.600 -5.644 1.00 41.28 89 ASN A N 1
ATOM 674 C CA . ASN A 1 89 ? -18.594 15.849 -4.860 1.00 41.28 89 ASN A CA 1
ATOM 675 C C . ASN A 1 89 ? -17.216 16.256 -4.304 1.00 41.28 89 ASN A C 1
ATOM 677 O O . ASN A 1 89 ? -16.932 16.047 -3.130 1.00 41.28 89 ASN A O 1
ATOM 681 N N . ASN A 1 90 ? -16.380 16.862 -5.155 1.00 36.91 90 ASN A N 1
ATOM 682 C CA . ASN A 1 90 ? -15.521 18.032 -4.880 1.00 36.91 90 ASN A CA 1
ATOM 683 C C . ASN A 1 90 ? -14.448 18.122 -5.976 1.00 36.91 90 ASN A C 1
ATOM 685 O O . ASN A 1 90 ? -13.268 17.858 -5.758 1.00 36.91 90 ASN A O 1
ATOM 689 N N . ALA A 1 91 ? -14.883 18.475 -7.184 1.00 33.06 91 ALA A N 1
ATOM 690 C CA . ALA A 1 91 ? -13.986 18.943 -8.223 1.00 33.06 91 ALA A CA 1
ATOM 691 C C . ALA A 1 91 ? -13.986 20.472 -8.173 1.00 33.06 91 ALA A C 1
ATOM 693 O O . ALA A 1 91 ? -14.975 21.104 -8.538 1.00 33.06 91 ALA A O 1
ATOM 694 N N . THR A 1 92 ? -12.871 21.060 -7.743 1.00 31.19 92 THR A N 1
ATOM 695 C CA . THR A 1 92 ? -12.553 22.450 -8.081 1.00 31.19 92 THR A CA 1
ATOM 696 C C . THR A 1 92 ? -11.194 22.480 -8.769 1.00 31.19 92 THR A C 1
ATOM 698 O O . THR A 1 92 ? -10.169 22.738 -8.149 1.00 31.19 92 THR A O 1
ATOM 701 N N . ILE A 1 93 ? -11.195 22.202 -10.073 1.00 38.94 93 ILE A N 1
ATOM 702 C CA . ILE A 1 93 ? -10.208 22.758 -11.000 1.00 38.94 93 ILE A CA 1
ATOM 703 C C . ILE A 1 93 ? -11.004 23.521 -12.062 1.00 38.94 93 ILE A C 1
ATOM 705 O O . ILE A 1 93 ? -11.421 22.979 -13.079 1.00 38.94 93 ILE A O 1
ATOM 709 N N . THR A 1 94 ? -11.255 24.797 -11.783 1.00 28.23 94 THR A N 1
ATOM 710 C CA . THR A 1 94 ? -11.391 25.846 -12.802 1.00 28.23 94 THR A CA 1
ATOM 711 C C . THR A 1 94 ? -9.996 26.048 -13.416 1.00 28.23 94 THR A C 1
ATOM 713 O O . THR A 1 94 ? -9.037 26.251 -12.680 1.00 28.23 94 THR A O 1
ATOM 716 N N . SER A 1 95 ? -9.783 26.002 -14.732 1.00 39.62 95 SER A N 1
ATOM 717 C CA . SER A 1 95 ? -10.552 26.766 -15.710 1.00 39.62 95 SER A CA 1
ATOM 718 C C . SER A 1 95 ? -10.673 26.071 -17.081 1.00 39.62 95 SER A C 1
ATOM 720 O O . SER A 1 95 ? -9.695 25.953 -17.807 1.00 39.62 95 SER A O 1
ATOM 722 N N . ASN A 1 96 ? -11.909 25.699 -17.416 1.00 33.97 96 ASN A N 1
ATOM 723 C CA . ASN A 1 96 ? -12.656 26.174 -18.590 1.00 33.97 96 ASN A CA 1
ATOM 724 C C . ASN A 1 96 ? -12.162 25.775 -20.003 1.00 33.97 96 ASN A C 1
ATOM 726 O O . ASN A 1 96 ? -11.364 26.475 -20.617 1.00 33.97 96 ASN A O 1
ATOM 730 N N . ASP A 1 97 ? -12.777 24.695 -20.504 1.00 38.94 97 ASP A N 1
ATOM 731 C CA . ASP A 1 97 ? -13.338 24.481 -21.853 1.00 38.94 97 ASP A CA 1
ATOM 732 C C . ASP A 1 97 ? -12.549 24.924 -23.100 1.00 38.94 97 ASP A C 1
ATOM 734 O O . ASP A 1 97 ? -12.440 26.104 -23.416 1.00 38.94 97 ASP A O 1
ATOM 738 N N . THR A 1 98 ? -12.181 23.970 -23.964 1.00 33.25 98 THR A N 1
ATOM 739 C CA . THR A 1 98 ? -13.060 23.485 -25.054 1.00 33.25 98 THR A CA 1
ATOM 740 C C . THR A 1 98 ? -12.402 22.256 -25.701 1.00 33.25 98 THR A C 1
ATOM 742 O O . THR A 1 98 ? -11.361 22.360 -26.348 1.00 33.25 98 THR A O 1
ATOM 745 N N . LEU A 1 99 ? -13.008 21.075 -25.564 1.00 56.06 99 LEU A N 1
ATOM 746 C CA . LEU A 1 99 ? -12.735 19.958 -26.471 1.00 56.06 99 LEU A CA 1
ATOM 747 C C . LEU A 1 99 ? -13.390 20.294 -27.809 1.00 56.06 99 LEU A C 1
ATOM 749 O O . LEU A 1 99 ? -14.613 20.242 -27.889 1.00 56.06 99 LEU A O 1
ATOM 753 N N . GLN A 1 100 ? -12.602 20.602 -28.842 1.00 40.56 100 GLN A N 1
ATOM 754 C CA . GLN A 1 100 ? -12.925 20.213 -30.217 1.00 40.56 100 GLN A CA 1
ATOM 755 C C . GLN A 1 100 ? -11.772 20.485 -31.196 1.00 40.56 100 GLN A C 1
ATOM 757 O O . GLN A 1 100 ? -11.445 21.622 -31.509 1.00 40.56 100 GLN A O 1
ATOM 762 N N . ASN A 1 101 ? -11.270 19.380 -31.753 1.00 44.03 101 ASN A N 1
ATOM 763 C CA . ASN A 1 101 ? -10.749 19.263 -33.111 1.00 44.03 101 ASN A CA 1
ATOM 764 C C . ASN A 1 101 ? -9.482 20.062 -33.470 1.00 44.03 101 ASN A C 1
ATOM 766 O O . ASN A 1 101 ? -9.561 21.115 -34.095 1.00 44.03 101 ASN A O 1
ATOM 770 N N . THR A 1 102 ? -8.313 19.460 -33.250 1.00 33.19 102 THR A N 1
ATOM 771 C CA . THR A 1 102 ? -7.158 19.661 -34.131 1.00 33.19 102 THR A CA 1
ATOM 772 C C . THR A 1 102 ? -6.425 18.338 -34.352 1.00 33.19 102 THR A C 1
ATOM 774 O O . THR A 1 102 ? -6.264 17.521 -33.452 1.00 33.19 102 THR A O 1
ATOM 777 N N . THR A 1 103 ? -6.092 18.134 -35.623 1.00 39.06 103 THR A N 1
ATOM 778 C CA . THR A 1 103 ? -5.192 17.160 -36.252 1.00 39.06 103 THR A CA 1
ATOM 779 C C . THR A 1 103 ? -4.182 16.453 -35.345 1.00 39.06 103 THR A C 1
ATOM 781 O O . THR A 1 103 ? -3.625 17.065 -34.441 1.00 39.06 103 THR A O 1
ATOM 784 N N . ALA A 1 104 ? -3.917 15.181 -35.684 1.00 40.91 104 ALA A N 1
ATOM 785 C CA . ALA A 1 104 ? -2.847 14.315 -35.179 1.00 40.91 104 ALA A CA 1
ATOM 786 C C . ALA A 1 104 ? -1.616 15.079 -34.655 1.00 40.91 104 ALA A C 1
ATOM 788 O O . ALA A 1 104 ? -1.225 16.062 -35.289 1.00 40.91 104 ALA A O 1
ATOM 789 N N . PRO A 1 105 ? -0.970 14.626 -33.562 1.00 37.25 105 PRO A N 1
ATOM 790 C CA . PRO A 1 105 ? 0.195 15.313 -33.031 1.00 37.25 105 PRO A CA 1
ATOM 791 C C . PRO A 1 105 ? 1.308 15.285 -34.081 1.00 37.25 105 PRO A C 1
ATOM 793 O O . PRO A 1 105 ? 1.998 14.287 -34.267 1.00 37.25 105 PRO A O 1
ATOM 796 N N . THR A 1 106 ? 1.475 16.391 -34.801 1.00 35.81 106 THR A N 1
ATOM 797 C CA . THR A 1 106 ? 2.752 16.733 -35.412 1.00 35.81 106 THR A CA 1
ATOM 798 C C . THR A 1 106 ? 3.741 16.860 -34.26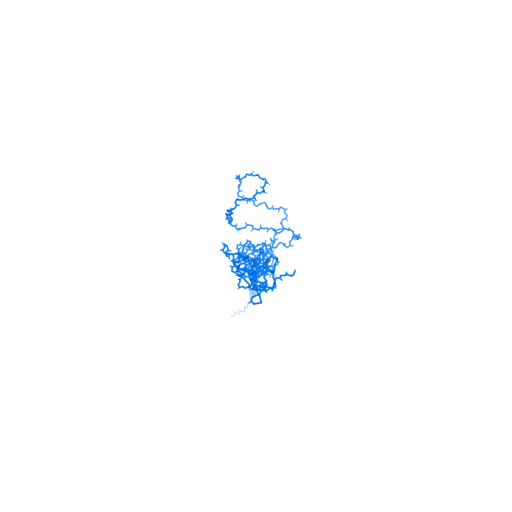7 1.00 35.81 106 THR A C 1
ATOM 800 O O . THR A 1 106 ? 3.583 17.744 -33.424 1.00 35.81 106 THR A O 1
ATOM 803 N N . GLU A 1 107 ? 4.722 15.956 -34.222 1.00 37.00 107 GLU A N 1
ATOM 804 C CA . GLU A 1 107 ? 5.900 16.070 -33.365 1.00 37.00 107 GLU A CA 1
ATOM 805 C C . GLU A 1 107 ? 6.472 17.485 -33.511 1.00 37.00 107 GLU A C 1
ATOM 807 O O . GLU A 1 107 ? 7.082 17.832 -34.523 1.00 37.00 107 GLU A O 1
ATOM 812 N N . VAL A 1 108 ? 6.270 18.332 -32.502 1.00 39.34 108 VAL A N 1
ATOM 813 C CA . VAL A 1 108 ? 7.069 19.545 -32.359 1.00 39.34 108 VAL A CA 1
ATOM 814 C C . VAL A 1 108 ? 8.403 19.071 -31.808 1.00 39.34 108 VAL A C 1
ATOM 816 O O . VAL A 1 108 ? 8.573 18.955 -30.600 1.00 39.34 108 VAL A O 1
ATOM 819 N N . THR A 1 109 ? 9.339 18.733 -32.693 1.00 38.03 109 THR A N 1
ATOM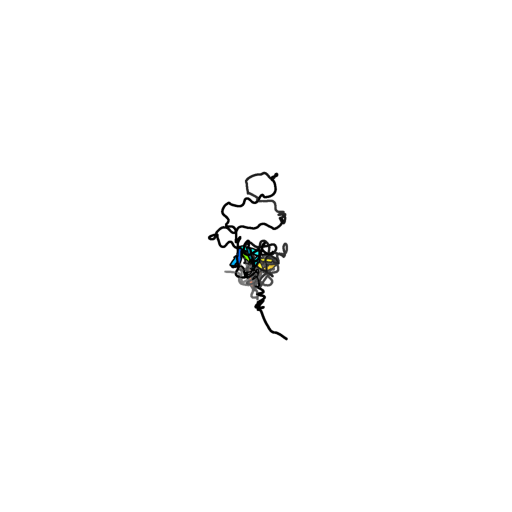 820 C CA . THR A 1 109 ? 10.732 18.501 -32.304 1.00 38.03 109 THR A CA 1
ATOM 821 C C . THR A 1 109 ? 11.285 19.814 -31.743 1.00 38.03 109 THR A C 1
ATOM 823 O O . THR A 1 109 ? 11.370 20.787 -32.503 1.00 38.03 109 THR A O 1
ATOM 826 N N . PRO 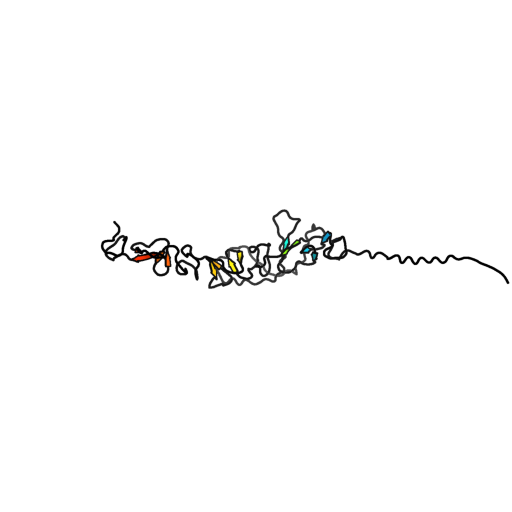A 1 110 ? 11.669 19.906 -30.456 1.00 43.69 110 PRO A N 1
ATOM 827 C CA . PRO A 1 110 ? 12.386 21.072 -29.972 1.00 43.69 110 PRO A CA 1
ATOM 828 C C . PRO A 1 110 ? 13.706 21.161 -30.741 1.00 43.69 110 PRO A C 1
ATOM 830 O O . PRO A 1 110 ? 14.496 20.213 -30.757 1.00 43.69 110 PRO A O 1
ATOM 833 N N . ALA A 1 111 ? 13.932 22.287 -31.417 1.00 41.34 111 ALA A N 1
ATOM 834 C CA . ALA A 1 111 ? 15.195 22.574 -32.079 1.00 41.34 111 ALA A CA 1
ATOM 835 C C . ALA A 1 111 ? 16.295 22.672 -31.008 1.00 41.34 111 ALA A C 1
ATOM 837 O O . ALA A 1 111 ? 16.413 23.684 -30.321 1.00 41.34 111 ALA A O 1
ATOM 838 N N . GLY A 1 112 ? 17.047 21.583 -30.828 1.00 44.97 112 GLY A N 1
ATOM 839 C CA . GLY A 1 112 ? 18.112 21.482 -29.829 1.00 44.97 112 GLY A CA 1
ATOM 840 C C . GLY A 1 112 ? 18.463 20.062 -29.375 1.00 44.97 112 GLY A C 1
ATOM 841 O O . GLY A 1 112 ? 19.501 19.894 -28.745 1.00 44.97 112 GLY A O 1
ATOM 842 N N . VAL A 1 113 ? 17.661 19.039 -29.698 1.00 45.47 113 VAL A N 1
ATOM 843 C CA . VAL A 1 113 ? 18.026 17.644 -29.390 1.00 45.47 113 VAL A CA 1
ATOM 844 C C . VAL A 1 113 ? 19.121 17.194 -30.359 1.00 45.47 113 VAL A C 1
ATOM 846 O O . VAL A 1 113 ? 18.922 17.183 -31.576 1.00 45.47 113 VAL A O 1
ATOM 849 N N . THR A 1 114 ? 20.297 16.860 -29.829 1.00 48.75 114 THR A N 1
ATOM 850 C CA . THR A 1 114 ? 21.386 16.256 -30.603 1.00 48.75 114 THR A CA 1
ATOM 851 C C . THR A 1 114 ? 20.894 14.980 -31.297 1.00 48.75 114 THR A C 1
ATOM 853 O O . THR A 1 114 ? 20.115 14.228 -30.710 1.00 48.75 114 THR A O 1
ATOM 856 N N . PRO A 1 115 ? 21.322 14.692 -32.539 1.00 50.03 115 PRO A N 1
ATOM 857 C CA . PRO A 1 115 ? 20.943 13.460 -33.213 1.00 50.03 115 PRO A CA 1
ATOM 858 C C . PRO A 1 115 ? 21.663 12.279 -32.550 1.00 50.03 115 PRO A C 1
ATOM 860 O O . PRO A 1 115 ? 22.817 11.996 -32.860 1.00 50.03 115 PRO A O 1
ATOM 863 N N . GLY A 1 116 ? 20.984 11.613 -31.617 1.00 65.50 116 GLY A N 1
ATOM 864 C CA . GLY A 1 116 ? 21.466 10.404 -30.951 1.00 65.50 116 GLY A CA 1
ATOM 865 C C . GLY A 1 116 ? 21.381 10.476 -29.428 1.00 65.50 116 GLY A C 1
ATOM 866 O O . GLY A 1 116 ? 21.725 11.496 -28.838 1.00 65.50 116 GLY A O 1
ATOM 867 N N . ASN A 1 117 ? 20.975 9.350 -28.833 1.00 69.81 117 ASN A N 1
ATOM 868 C CA . ASN A 1 117 ? 20.746 9.104 -27.406 1.00 69.81 117 ASN A CA 1
ATOM 869 C C . ASN A 1 117 ? 19.516 9.818 -26.808 1.00 69.81 117 ASN A C 1
ATOM 871 O O . ASN A 1 117 ? 19.608 10.889 -26.220 1.00 69.81 117 ASN A O 1
ATOM 875 N N . ARG A 1 118 ? 18.346 9.179 -26.936 1.00 81.50 118 ARG A N 1
ATOM 876 C CA . ARG A 1 118 ? 17.080 9.593 -26.308 1.00 81.50 118 ARG A CA 1
ATOM 877 C C . ARG A 1 118 ? 16.965 9.183 -24.827 1.00 81.50 118 ARG A C 1
ATOM 879 O O . ARG A 1 118 ? 15.920 9.439 -24.237 1.00 81.50 118 ARG A O 1
ATOM 886 N N . GLY A 1 119 ? 17.986 8.545 -24.247 1.00 86.88 119 GLY A N 1
ATOM 887 C CA . GLY A 1 119 ? 18.018 8.092 -22.852 1.00 86.88 119 GLY A CA 1
ATOM 888 C C . GLY A 1 119 ? 18.132 6.572 -22.685 1.00 86.88 119 GLY A C 1
ATOM 889 O O . GLY A 1 119 ? 18.115 5.809 -23.656 1.00 86.88 119 GLY A O 1
ATOM 890 N N . THR A 1 120 ? 18.236 6.140 -21.430 1.00 89.75 120 THR A N 1
ATOM 891 C CA . THR A 1 120 ? 18.318 4.723 -21.039 1.00 89.75 120 THR A CA 1
ATOM 892 C C . THR A 1 120 ? 16.945 4.230 -20.594 1.00 89.75 120 THR A C 1
ATOM 894 O O . THR A 1 120 ? 16.280 4.897 -19.804 1.00 89.75 120 THR A O 1
ATOM 897 N N . CYS A 1 121 ? 16.516 3.070 -21.083 1.00 92.69 121 CYS A N 1
ATOM 898 C CA . CYS A 1 121 ? 15.335 2.378 -20.584 1.00 92.69 121 CYS A CA 1
ATOM 899 C C . CYS A 1 121 ? 15.718 1.577 -19.332 1.00 92.69 121 CYS A C 1
ATOM 901 O O . CYS A 1 121 ? 16.648 0.771 -19.376 1.00 92.69 121 CYS A O 1
ATOM 903 N N . GLU A 1 122 ? 14.978 1.761 -18.249 1.00 93.75 122 GLU A N 1
ATOM 904 C CA . GLU A 1 122 ? 15.147 1.038 -16.989 1.00 93.75 122 GLU A CA 1
ATOM 905 C C . GLU A 1 122 ? 13.879 0.246 -16.674 1.00 93.75 122 GLU A C 1
ATOM 907 O O . GLU A 1 122 ? 12.768 0.710 -16.942 1.00 93.75 122 GLU A O 1
ATOM 912 N N . ASP A 1 123 ? 14.032 -0.951 -16.113 1.00 95.75 123 ASP A N 1
ATOM 913 C CA . ASP A 1 123 ? 12.893 -1.803 -15.771 1.00 95.75 123 ASP A CA 1
ATOM 914 C C . ASP A 1 123 ? 12.054 -1.191 -14.638 1.00 95.75 123 ASP A C 1
ATOM 916 O O . ASP A 1 123 ? 12.569 -0.654 -13.651 1.00 95.75 123 ASP A O 1
ATOM 920 N N . CYS A 1 124 ? 10.734 -1.317 -14.760 1.00 96.38 124 CYS A N 1
ATOM 921 C CA . CYS A 1 124 ? 9.817 -1.058 -13.660 1.00 96.38 124 CYS A CA 1
ATOM 922 C C . CYS A 1 124 ? 9.997 -2.089 -12.541 1.00 96.38 124 CYS A C 1
ATOM 924 O O . CYS A 1 124 ? 10.462 -3.212 -12.756 1.00 96.38 124 CYS A O 1
ATOM 926 N N . HIS A 1 125 ? 9.525 -1.751 -11.341 1.00 98.00 125 HIS A N 1
ATOM 927 C CA . HIS A 1 125 ? 9.418 -2.740 -10.275 1.00 98.00 125 HIS A CA 1
ATOM 928 C C . HIS A 1 125 ? 8.505 -3.908 -10.694 1.00 98.00 125 HIS A C 1
ATOM 930 O O . HIS A 1 125 ? 7.486 -3.713 -11.358 1.00 98.00 125 HIS A O 1
ATOM 936 N N . SER A 1 126 ? 8.818 -5.127 -10.251 1.00 97.44 126 SER A N 1
ATOM 937 C CA . SER A 1 126 ? 8.086 -6.356 -10.617 1.00 97.44 126 SER A CA 1
ATOM 938 C C . SER A 1 126 ? 6.614 -6.384 -10.175 1.00 97.44 126 SER A C 1
ATOM 940 O O . SER A 1 126 ? 5.816 -7.160 -10.707 1.00 97.44 126 SER A O 1
ATOM 942 N N . GLU A 1 127 ? 6.267 -5.536 -9.206 1.00 98.00 127 GLU A N 1
ATOM 943 C CA . GLU A 1 127 ? 4.905 -5.335 -8.690 1.00 98.00 127 GLU A CA 1
ATOM 944 C C . GLU A 1 127 ? 4.130 -4.227 -9.423 1.00 98.00 127 GLU A C 1
ATOM 946 O O . GLU A 1 127 ? 2.979 -3.963 -9.077 1.00 98.00 127 GLU A O 1
ATOM 951 N N . CYS A 1 128 ? 4.724 -3.584 -10.432 1.00 97.25 128 CYS A N 1
ATOM 952 C CA . CYS A 1 128 ? 4.021 -2.628 -11.279 1.00 97.25 128 CYS A CA 1
ATOM 953 C C . CYS A 1 128 ? 3.207 -3.332 -12.369 1.00 97.25 128 CYS A C 1
ATOM 955 O O . CYS A 1 128 ? 3.613 -4.347 -12.939 1.00 97.25 128 CYS A O 1
ATOM 957 N N . GLN A 1 129 ? 2.068 -2.734 -12.697 1.00 95.44 129 GLN A N 1
ATOM 958 C CA . GLN A 1 129 ? 1.216 -3.090 -13.819 1.00 95.44 129 GLN A CA 1
ATOM 959 C C . GLN A 1 129 ? 0.994 -1.855 -14.700 1.00 95.44 129 GLN A C 1
ATOM 961 O O . GLN A 1 129 ? 0.864 -0.739 -14.203 1.00 95.44 129 GLN A O 1
ATOM 966 N N . ASP A 1 130 ? 0.955 -2.071 -16.016 1.00 92.06 130 ASP A N 1
ATOM 967 C CA . ASP A 1 130 ? 0.700 -1.056 -17.052 1.00 92.06 130 ASP A CA 1
ATOM 968 C C . ASP A 1 130 ? 1.742 0.083 -17.144 1.00 92.06 130 ASP A C 1
ATOM 970 O O . ASP A 1 130 ? 1.581 1.006 -17.937 1.00 92.06 130 ASP A O 1
ATOM 974 N N . GLY A 1 131 ? 2.843 0.003 -16.389 1.00 91.25 131 GLY A N 1
ATOM 975 C CA . GLY A 1 131 ? 3.984 0.917 -16.475 1.00 91.25 131 GLY A CA 1
ATOM 976 C C . GLY A 1 131 ? 4.357 1.565 -15.142 1.00 91.25 131 GLY A C 1
ATOM 977 O O . GLY A 1 131 ? 3.757 1.304 -14.095 1.00 91.25 131 GLY A O 1
ATOM 978 N N . CYS A 1 132 ? 5.387 2.402 -15.194 1.00 95.75 132 CYS A N 1
ATOM 979 C CA . CYS A 1 132 ? 5.933 3.112 -14.049 1.00 95.75 132 CYS A CA 1
ATOM 980 C C . CYS A 1 132 ? 6.568 4.438 -14.481 1.00 95.75 132 CYS A C 1
ATOM 982 O O . CYS A 1 132 ? 6.878 4.646 -15.655 1.00 95.75 132 CYS A O 1
ATOM 984 N N . TYR A 1 133 ? 6.793 5.313 -13.508 1.00 92.44 133 TYR A N 1
ATOM 985 C CA . TYR A 1 133 ? 7.583 6.536 -13.647 1.00 92.44 133 TYR A CA 1
ATOM 986 C C . TYR A 1 133 ? 8.922 6.466 -12.890 1.00 92.44 133 TYR A C 1
ATOM 988 O O . TYR A 1 133 ? 9.632 7.465 -12.779 1.00 92.44 133 TYR A O 1
ATOM 996 N N . GLY A 1 134 ? 9.265 5.288 -12.368 1.00 92.62 134 GLY A N 1
ATOM 997 C CA . GLY A 1 134 ? 10.466 5.018 -11.588 1.00 92.62 134 GLY A CA 1
ATOM 998 C C . GLY A 1 134 ? 10.636 3.520 -11.337 1.00 92.62 134 GLY A C 1
ATOM 999 O O . GLY A 1 134 ? 9.756 2.714 -11.642 1.00 92.62 134 GLY A O 1
ATOM 1000 N N . ASN A 1 135 ? 11.779 3.132 -10.780 1.00 92.50 135 ASN A N 1
ATOM 1001 C CA . ASN A 1 135 ? 12.135 1.723 -10.595 1.00 92.50 135 ASN A CA 1
ATOM 1002 C C . ASN A 1 135 ? 11.644 1.122 -9.267 1.00 92.50 135 ASN A C 1
ATOM 1004 O O . ASN A 1 135 ? 11.846 -0.071 -9.030 1.00 92.50 135 ASN A O 1
ATOM 1008 N N . THR A 1 136 ? 11.040 1.911 -8.372 1.00 97.06 136 THR A N 1
ATOM 1009 C CA . THR A 1 136 ? 10.591 1.407 -7.069 1.00 97.06 136 THR A CA 1
ATOM 1010 C C . THR A 1 136 ? 9.147 0.918 -7.122 1.00 97.06 136 THR A C 1
ATOM 1012 O O . THR A 1 136 ? 8.361 1.303 -7.985 1.00 97.06 136 THR A O 1
ATOM 1015 N N . SER A 1 137 ? 8.753 0.090 -6.153 1.00 97.44 137 SER A N 1
ATOM 1016 C CA . SER A 1 137 ? 7.372 -0.396 -6.028 1.00 97.44 137 SER A CA 1
ATOM 1017 C C . SER A 1 137 ? 6.339 0.694 -5.723 1.00 97.44 137 SER A C 1
ATOM 1019 O O . SER A 1 137 ? 5.146 0.401 -5.687 1.00 97.44 137 SER A O 1
ATOM 1021 N N . ARG A 1 138 ? 6.773 1.935 -5.477 1.00 97.06 138 ARG A N 1
ATOM 1022 C CA . ARG A 1 138 ? 5.897 3.103 -5.310 1.00 97.06 138 ARG A CA 1
ATOM 1023 C C . ARG A 1 138 ? 5.683 3.878 -6.597 1.00 97.06 138 ARG A C 1
ATOM 1025 O O . ARG A 1 138 ? 4.756 4.672 -6.667 1.00 97.06 138 ARG A O 1
ATOM 1032 N N . ASP A 1 139 ? 6.520 3.643 -7.600 1.00 95.94 139 ASP A N 1
ATOM 1033 C CA . ASP A 1 139 ? 6.534 4.437 -8.824 1.00 95.94 139 ASP A CA 1
ATOM 1034 C C . ASP A 1 139 ? 5.680 3.818 -9.935 1.00 95.94 139 ASP A C 1
ATOM 1036 O O . ASP A 1 139 ? 5.833 4.132 -11.114 1.00 95.94 139 ASP A O 1
ATOM 1040 N N . CYS A 1 140 ? 4.794 2.894 -9.574 1.00 96.12 140 CYS A N 1
ATOM 1041 C CA . CYS A 1 140 ? 3.912 2.218 -10.506 1.00 96.12 140 CYS A CA 1
ATOM 1042 C C . CYS A 1 140 ? 2.708 3.100 -10.844 1.00 96.12 140 CYS A C 1
ATOM 1044 O O . CYS A 1 140 ? 2.132 3.736 -9.962 1.00 96.12 140 CYS A O 1
ATOM 1046 N N . TYR A 1 141 ? 2.237 3.051 -12.091 1.00 93.94 141 TYR A N 1
ATOM 1047 C CA . TYR A 1 141 ? 0.927 3.626 -12.412 1.00 93.94 141 TYR A CA 1
ATOM 1048 C C . TYR A 1 141 ? -0.203 2.835 -11.752 1.00 93.94 141 TYR A C 1
ATOM 1050 O O . TYR A 1 141 ? -1.185 3.412 -11.286 1.00 93.94 141 TYR A O 1
ATOM 1058 N N . ARG A 1 142 ? -0.062 1.505 -11.703 1.00 95.00 142 ARG A N 1
ATOM 1059 C CA . ARG A 1 142 ? -0.991 0.588 -11.038 1.00 95.00 142 ARG A CA 1
ATOM 1060 C C . ARG A 1 142 ? -0.222 -0.559 -10.398 1.00 95.00 142 ARG A C 1
ATOM 1062 O O . ARG A 1 142 ? 0.812 -0.980 -10.912 1.00 95.00 142 ARG A O 1
ATOM 1069 N N . CYS A 1 143 ? -0.735 -1.082 -9.289 1.00 97.44 143 CYS A N 1
ATOM 1070 C CA . CYS A 1 143 ? -0.169 -2.273 -8.667 1.00 97.44 143 CYS A CA 1
ATOM 1071 C C . CYS A 1 143 ? -0.671 -3.528 -9.370 1.00 97.44 143 CYS A C 1
ATOM 1073 O O . CYS A 1 143 ? -1.853 -3.640 -9.684 1.00 97.44 143 CYS A O 1
ATOM 1075 N N . LYS A 1 144 ? 0.233 -4.484 -9.564 1.00 97.06 144 LYS A N 1
ATOM 1076 C CA . LYS A 1 144 ? -0.077 -5.803 -10.115 1.00 97.06 144 LYS A CA 1
ATOM 1077 C C . LYS A 1 144 ? -0.937 -6.649 -9.176 1.00 97.06 144 LYS A C 1
ATOM 1079 O O . LYS A 1 144 ? -1.765 -7.422 -9.649 1.00 97.06 144 LYS A O 1
ATOM 1084 N N . HIS A 1 145 ? -0.721 -6.526 -7.865 1.00 97.25 145 HIS A N 1
ATOM 1085 C CA . HIS A 1 145 ? -1.467 -7.273 -6.852 1.00 97.25 145 HIS A CA 1
ATOM 1086 C C . HIS A 1 145 ? -2.186 -6.329 -5.887 1.00 97.25 145 HIS A C 1
ATOM 1088 O O . HIS A 1 145 ? -3.360 -6.036 -6.105 1.00 97.25 145 HIS A O 1
ATOM 1094 N N . VAL A 1 146 ? -1.499 -5.836 -4.848 1.00 98.06 146 VAL A N 1
ATOM 1095 C CA . VAL A 1 146 ? -2.114 -4.972 -3.833 1.00 98.06 146 VAL A CA 1
ATOM 1096 C C . VAL A 1 146 ? -1.351 -3.668 -3.637 1.00 98.06 146 VAL A C 1
ATOM 1098 O O . VAL A 1 146 ? -0.127 -3.620 -3.762 1.00 98.06 146 VAL A O 1
ATOM 1101 N N . ASN A 1 147 ? -2.078 -2.607 -3.302 1.00 98.06 147 ASN A N 1
ATOM 1102 C CA . ASN A 1 147 ? -1.535 -1.331 -2.862 1.00 98.06 147 ASN A CA 1
ATOM 1103 C C . ASN A 1 147 ? -1.650 -1.213 -1.338 1.00 98.06 147 ASN A C 1
ATOM 1105 O O . ASN A 1 147 ? -2.728 -1.387 -0.771 1.00 98.06 147 ASN A O 1
ATOM 1109 N N . PHE A 1 148 ? -0.542 -0.881 -0.684 1.00 97.81 148 PHE A N 1
ATOM 1110 C CA . PHE A 1 148 ? -0.506 -0.534 0.729 1.00 97.81 148 PHE A CA 1
ATOM 1111 C C . PHE A 1 148 ? 0.221 0.797 0.909 1.00 97.81 148 PHE A C 1
ATOM 1113 O O . PHE A 1 148 ? 1.436 0.879 0.710 1.00 97.81 148 PHE A O 1
ATOM 1120 N N . ASP A 1 149 ? -0.527 1.847 1.254 1.00 94.88 149 ASP A N 1
ATOM 1121 C CA . ASP A 1 149 ? -0.029 3.221 1.406 1.00 94.88 149 ASP A CA 1
ATOM 1122 C C . ASP A 1 149 ? 0.870 3.670 0.241 1.00 94.88 149 ASP A C 1
ATOM 1124 O O . ASP A 1 149 ? 2.013 4.102 0.422 1.00 94.88 149 ASP A O 1
ATOM 1128 N N . GLY A 1 150 ? 0.375 3.495 -0.986 1.00 94.69 150 GLY A N 1
ATOM 1129 C CA . GLY A 1 150 ? 1.088 3.885 -2.203 1.00 94.69 150 GLY A CA 1
ATOM 1130 C C . GLY A 1 150 ? 2.230 2.945 -2.595 1.00 94.69 150 GLY A C 1
ATOM 1131 O O . GLY A 1 150 ? 2.931 3.220 -3.560 1.00 94.69 150 GLY A O 1
ATOM 1132 N N . THR A 1 151 ? 2.437 1.843 -1.872 1.00 98.00 151 THR A N 1
ATOM 1133 C CA . THR A 1 151 ? 3.464 0.841 -2.181 1.00 98.00 151 THR A CA 1
ATOM 1134 C C . THR A 1 151 ? 2.809 -0.405 -2.759 1.00 98.00 151 THR A C 1
ATOM 1136 O O . THR A 1 151 ? 1.943 -0.997 -2.117 1.00 98.00 151 THR A O 1
ATOM 1139 N N . CYS A 1 152 ? 3.235 -0.831 -3.945 1.00 98.31 152 CYS A N 1
ATOM 1140 C CA . CYS A 1 152 ? 2.766 -2.074 -4.541 1.00 98.31 152 CYS A CA 1
ATOM 1141 C C . CYS A 1 152 ? 3.468 -3.279 -3.909 1.00 98.31 152 CYS A C 1
ATOM 1143 O O . CYS A 1 152 ? 4.698 -3.364 -3.899 1.00 98.31 152 CYS A O 1
ATOM 1145 N N . LEU A 1 153 ? 2.679 -4.208 -3.378 1.00 98.12 153 LEU A N 1
ATOM 1146 C CA . LEU A 1 153 ? 3.138 -5.429 -2.721 1.00 98.12 153 LEU A CA 1
ATOM 1147 C C . LEU A 1 153 ? 2.451 -6.642 -3.349 1.00 98.12 153 LEU A C 1
ATOM 1149 O O . LEU A 1 153 ? 1.378 -6.520 -3.935 1.00 98.12 153 LEU A O 1
ATOM 1153 N N . SER A 1 154 ? 3.045 -7.822 -3.173 1.00 97.62 154 SER A N 1
ATOM 1154 C CA . SER A 1 154 ? 2.469 -9.086 -3.643 1.00 97.62 154 SER A CA 1
ATOM 1155 C C . SER A 1 154 ? 1.329 -9.600 -2.754 1.00 97.62 154 SER A C 1
ATOM 1157 O O . SER A 1 154 ? 0.468 -10.343 -3.221 1.00 97.62 154 SER A O 1
ATOM 1159 N N . CYS A 1 155 ? 1.304 -9.205 -1.478 1.00 96.69 155 CYS A N 1
ATOM 1160 C CA . CYS A 1 155 ? 0.244 -9.509 -0.518 1.00 96.69 155 CYS A CA 1
ATOM 1161 C C . CYS A 1 155 ? 0.186 -8.455 0.599 1.00 96.69 155 CYS A C 1
ATOM 1163 O O . CYS A 1 155 ? 1.143 -7.706 0.816 1.00 96.69 155 CYS A O 1
ATOM 1165 N N . CYS A 1 156 ? -0.940 -8.400 1.316 1.00 96.69 156 CYS A N 1
ATOM 1166 C CA . CYS A 1 156 ? -1.088 -7.504 2.458 1.00 96.69 156 CYS A CA 1
ATOM 1167 C C . CYS A 1 156 ? -0.143 -7.921 3.604 1.00 96.69 156 CYS A C 1
ATOM 1169 O O . CYS A 1 156 ? -0.146 -9.093 3.992 1.00 96.69 156 CYS A O 1
ATOM 1171 N N . PRO A 1 157 ? 0.673 -6.998 4.151 1.00 95.56 157 PRO A N 1
ATOM 1172 C CA . PRO A 1 157 ? 1.612 -7.305 5.229 1.00 95.56 157 PRO A CA 1
ATOM 1173 C C . PRO A 1 157 ? 0.911 -7.578 6.570 1.00 95.56 157 PRO A C 1
ATOM 1175 O O . PRO A 1 157 ? -0.274 -7.291 6.752 1.00 95.56 157 PRO A O 1
ATOM 1178 N N . GLU A 1 158 ? 1.654 -8.091 7.554 1.00 94.50 158 GLU A N 1
ATOM 1179 C CA . GLU A 1 158 ? 1.136 -8.250 8.919 1.00 94.50 158 GLU A CA 1
ATOM 1180 C C . GLU A 1 158 ? 0.613 -6.921 9.491 1.00 94.50 158 GLU A C 1
ATOM 1182 O O . GLU A 1 158 ? 1.173 -5.849 9.255 1.00 94.50 158 GLU A O 1
ATOM 1187 N N . GLY A 1 159 ? -0.483 -6.990 10.253 1.00 94.50 159 GLY A N 1
ATOM 1188 C CA . GLY A 1 159 ? -1.158 -5.793 10.769 1.00 94.50 159 GLY A CA 1
ATOM 1189 C C . GLY A 1 159 ? -1.971 -5.026 9.719 1.00 94.50 159 GLY A C 1
ATOM 1190 O O . GLY A 1 159 ? -2.404 -3.902 9.981 1.00 94.50 159 GLY A O 1
ATOM 1191 N N . SER A 1 160 ? -2.209 -5.624 8.552 1.00 96.31 160 SER A N 1
ATOM 1192 C CA . SER A 1 160 ? -3.137 -5.128 7.538 1.00 96.31 160 SER A CA 1
ATOM 1193 C C . SER A 1 160 ? -4.109 -6.226 7.101 1.00 96.31 160 SER A C 1
ATOM 1195 O O . SER A 1 160 ? -3.965 -7.390 7.486 1.00 96.31 160 SER A O 1
ATOM 1197 N N . TYR A 1 161 ? -5.126 -5.849 6.336 1.00 96.12 161 TYR A N 1
ATOM 1198 C CA . TYR A 1 161 ? -6.141 -6.747 5.797 1.00 96.12 161 TYR A CA 1
ATOM 1199 C C . TYR A 1 161 ? -6.497 -6.324 4.364 1.00 96.12 161 TYR A C 1
ATOM 1201 O O . TYR A 1 161 ? -6.412 -5.132 4.062 1.00 96.12 161 TYR A O 1
ATOM 1209 N N . PRO A 1 162 ? -6.887 -7.258 3.479 1.00 95.88 162 PRO A N 1
ATOM 1210 C CA . PRO A 1 162 ? -7.431 -6.908 2.170 1.00 95.88 162 PRO A CA 1
ATOM 1211 C C . PRO A 1 162 ? -8.724 -6.121 2.343 1.00 95.88 162 PRO A C 1
ATOM 1213 O O . PRO A 1 162 ? -9.585 -6.529 3.126 1.00 95.88 162 PRO A O 1
ATOM 1216 N N . ASP A 1 163 ? -8.861 -5.012 1.629 1.00 94.19 163 ASP A N 1
ATOM 1217 C CA . ASP A 1 163 ? -10.073 -4.212 1.700 1.00 94.19 163 ASP A CA 1
ATOM 1218 C C . ASP A 1 163 ? -11.285 -5.033 1.191 1.00 94.19 163 ASP A C 1
ATOM 1220 O O . ASP A 1 163 ? -11.181 -5.703 0.156 1.00 94.19 163 ASP A O 1
ATOM 1224 N N . PRO A 1 164 ? -12.412 -5.063 1.933 1.00 90.12 164 PRO A N 1
ATOM 1225 C CA . PRO A 1 164 ? -13.586 -5.844 1.551 1.00 90.12 164 PRO A CA 1
ATOM 1226 C C . PRO A 1 164 ? -14.252 -5.369 0.257 1.00 90.12 164 PRO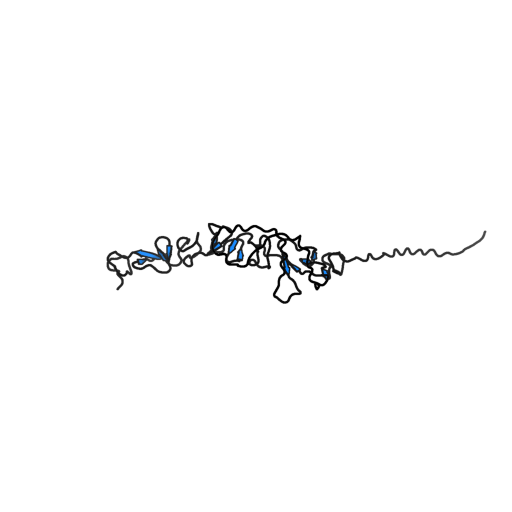 A C 1
ATOM 1228 O O . PRO A 1 164 ? -14.862 -6.185 -0.435 1.00 90.12 164 PRO A O 1
ATOM 1231 N N . ASP A 1 165 ? -14.159 -4.071 -0.041 1.00 92.31 165 ASP A N 1
ATOM 1232 C CA . ASP A 1 165 ? -14.783 -3.443 -1.203 1.00 92.31 165 ASP A CA 1
ATOM 1233 C C . ASP A 1 165 ? -13.825 -3.427 -2.406 1.00 92.31 165 ASP A C 1
ATOM 1235 O O . ASP A 1 165 ? -14.270 -3.552 -3.550 1.00 92.31 165 ASP A O 1
ATOM 1239 N N . ASP A 1 166 ? -12.511 -3.354 -2.160 1.00 93.00 166 ASP A N 1
ATOM 1240 C CA . ASP A 1 166 ? -11.476 -3.439 -3.196 1.00 93.00 166 ASP A CA 1
ATOM 1241 C C . ASP A 1 166 ? -10.271 -4.301 -2.777 1.00 93.00 166 ASP A C 1
ATOM 1243 O O . ASP A 1 166 ? -9.288 -3.828 -2.211 1.00 93.00 166 ASP A O 1
ATOM 1247 N N . SER A 1 167 ? -10.283 -5.582 -3.156 1.00 90.69 167 SER A N 1
ATOM 1248 C CA . SER A 1 167 ? -9.201 -6.528 -2.831 1.00 90.69 167 SER A CA 1
ATOM 1249 C C . SER A 1 167 ? -7.807 -6.148 -3.366 1.00 90.69 167 SER A C 1
ATOM 1251 O O . SER A 1 167 ? -6.822 -6.773 -2.971 1.00 90.69 167 SER A O 1
ATOM 1253 N N . SER A 1 168 ? -7.704 -5.152 -4.257 1.00 94.31 168 SER A N 1
ATOM 1254 C CA . SER A 1 168 ? -6.428 -4.585 -4.706 1.00 94.31 168 SER A CA 1
ATOM 1255 C C . SER A 1 168 ? -5.846 -3.559 -3.726 1.00 94.31 168 SER A C 1
ATOM 1257 O O . SER A 1 168 ? -4.757 -3.037 -3.969 1.00 94.31 168 SER A O 1
ATOM 1259 N N . PHE A 1 169 ? -6.514 -3.281 -2.609 1.00 96.44 169 PHE A N 1
ATOM 1260 C CA . PHE A 1 169 ? -6.042 -2.390 -1.557 1.00 96.44 169 PHE A CA 1
ATOM 1261 C C . PHE A 1 169 ? -5.901 -3.123 -0.218 1.00 96.44 169 PHE A C 1
ATOM 1263 O O . PHE A 1 169 ? -6.653 -4.046 0.095 1.00 96.44 169 PHE A O 1
ATOM 1270 N N . CYS A 1 170 ? -4.929 -2.706 0.591 1.00 97.62 170 CYS A N 1
ATOM 1271 C CA . CYS A 1 170 ? -4.742 -3.202 1.950 1.00 97.62 170 CYS A CA 1
ATOM 1272 C C . CYS A 1 170 ? -5.051 -2.099 2.969 1.00 97.62 170 CYS A C 1
ATOM 1274 O O . CYS A 1 170 ? -4.385 -1.065 3.005 1.00 97.62 170 CYS A O 1
ATOM 1276 N N . GLY A 1 171 ? -6.010 -2.346 3.858 1.00 96.06 171 GLY A N 1
ATOM 1277 C CA . GLY A 1 171 ? -6.311 -1.479 4.993 1.00 96.06 171 GLY A CA 1
ATOM 1278 C C . GLY A 1 171 ? -5.429 -1.784 6.206 1.00 96.06 171 GLY A C 1
ATOM 1279 O O . GLY A 1 171 ? -5.050 -2.929 6.450 1.00 96.06 171 GLY A O 1
ATOM 1280 N N . ARG A 1 172 ? -5.111 -0.771 7.020 1.00 96.75 172 ARG A N 1
ATOM 1281 C CA . ARG A 1 172 ? -4.396 -0.959 8.297 1.00 96.75 172 ARG A CA 1
ATOM 1282 C C . ARG A 1 172 ? -5.342 -1.432 9.394 1.00 96.75 172 ARG A C 1
ATOM 1284 O O . ARG A 1 172 ? -6.424 -0.869 9.568 1.00 96.75 172 ARG A O 1
ATOM 1291 N N . CYS A 1 173 ? -4.911 -2.419 10.174 1.00 97.69 173 CYS A N 1
ATOM 1292 C CA . CYS A 1 173 ? -5.636 -2.810 11.375 1.00 97.69 173 CYS A CA 1
ATOM 1293 C C . CYS A 1 173 ? -5.670 -1.679 12.403 1.00 97.69 173 CYS A C 1
ATOM 1295 O O . CYS A 1 173 ? -4.806 -0.802 12.432 1.00 97.69 173 CYS A O 1
ATOM 1297 N N . HIS A 1 174 ? -6.669 -1.727 13.280 1.00 97.62 174 HIS A N 1
ATOM 1298 C CA . HIS A 1 174 ? -6.742 -0.818 14.415 1.00 97.62 174 HIS A CA 1
ATOM 1299 C C . HIS A 1 174 ? -5.546 -1.020 15.362 1.00 97.62 174 HIS A C 1
ATOM 1301 O O . HIS A 1 174 ? -5.088 -2.145 15.555 1.00 97.62 174 HIS A O 1
ATOM 1307 N N . GLU A 1 175 ? -5.072 0.053 15.996 1.00 96.56 175 GLU A N 1
ATOM 1308 C CA . GLU A 1 175 ? -3.881 0.045 16.869 1.00 96.56 175 GLU A CA 1
ATOM 1309 C C . GLU A 1 175 ? -4.001 -0.876 18.099 1.00 96.56 175 GLU A C 1
ATOM 1311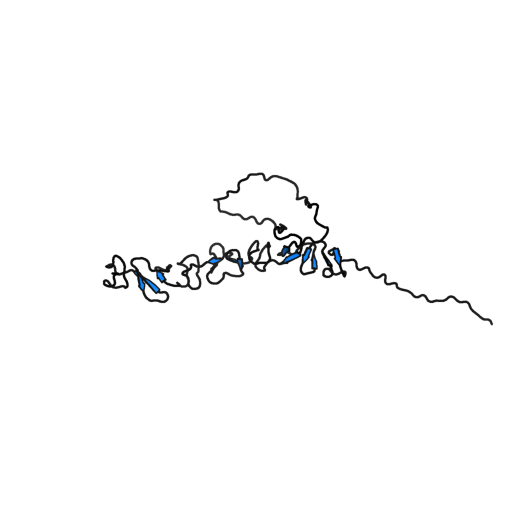 O O . GLU A 1 175 ? -3.004 -1.353 18.643 1.00 96.56 175 GLU A O 1
ATOM 1316 N N . GLU A 1 176 ? -5.240 -1.165 18.502 1.00 96.94 176 GLU A N 1
ATOM 1317 C CA . GLU A 1 176 ? -5.575 -2.082 19.599 1.00 96.94 176 GLU A CA 1
ATOM 1318 C C . GLU A 1 176 ? -5.648 -3.562 19.172 1.00 96.94 176 GLU A C 1
ATOM 1320 O O . GLU A 1 176 ? -5.950 -4.422 20.002 1.00 96.94 176 GLU A O 1
ATOM 1325 N N . CYS A 1 177 ? -5.362 -3.894 17.908 1.00 97.12 177 CYS A N 1
ATOM 1326 C CA . CYS A 1 177 ? -5.239 -5.278 17.446 1.00 97.12 177 CYS A CA 1
ATOM 1327 C C . CYS A 1 177 ? -3.798 -5.790 17.635 1.00 97.12 177 CYS A C 1
ATOM 1329 O O . CYS A 1 177 ? -2.846 -5.155 17.194 1.00 97.12 177 CYS A O 1
ATOM 1331 N N . GLU A 1 178 ? -3.610 -6.967 18.242 1.00 92.12 178 GLU A N 1
ATOM 1332 C CA . GLU A 1 178 ? -2.260 -7.465 18.569 1.00 92.12 178 GLU A CA 1
ATOM 1333 C C . GLU A 1 178 ? -1.502 -8.045 17.358 1.00 92.12 178 GLU A C 1
ATOM 1335 O O . GLU A 1 178 ? -0.278 -7.969 17.315 1.00 92.12 178 GLU A O 1
ATOM 1340 N N . ARG A 1 179 ? -2.194 -8.680 16.397 1.00 85.19 179 ARG A N 1
ATOM 1341 C CA . ARG A 1 179 ? -1.542 -9.468 15.316 1.00 85.19 179 ARG A CA 1
ATOM 1342 C C . ARG A 1 179 ? -2.225 -9.407 13.956 1.00 85.19 179 ARG A C 1
ATOM 1344 O O . ARG A 1 179 ? -1.788 -10.054 13.013 1.00 85.19 179 ARG A O 1
ATOM 1351 N N . GLY A 1 180 ? -3.321 -8.670 13.861 1.00 93.88 180 GLY A N 1
ATOM 1352 C CA . GLY A 1 180 ? -4.114 -8.602 12.647 1.00 93.88 180 GLY A CA 1
ATOM 1353 C C . GLY A 1 180 ? -5.594 -8.451 12.936 1.00 93.88 180 GLY A C 1
ATOM 1354 O O . GLY A 1 180 ? -6.047 -8.432 14.087 1.00 93.88 180 GLY A O 1
ATOM 1355 N N . CYS A 1 181 ? -6.332 -8.346 11.849 1.00 97.00 181 CYS A N 1
ATOM 1356 C CA . CYS A 1 181 ? -7.747 -8.077 11.841 1.00 97.00 181 CYS A CA 1
ATOM 1357 C C . CYS A 1 181 ? -8.367 -8.642 10.560 1.00 97.00 181 CYS A C 1
ATOM 1359 O O . CYS A 1 181 ? -7.662 -8.965 9.603 1.00 97.00 181 CYS A O 1
ATOM 1361 N N . THR A 1 182 ? -9.687 -8.757 10.553 1.00 94.94 182 THR A N 1
ATOM 1362 C CA . THR A 1 182 ? -10.485 -9.127 9.377 1.00 94.94 182 THR A CA 1
ATOM 1363 C C . THR A 1 182 ? -11.021 -7.915 8.623 1.00 94.94 182 THR A C 1
ATOM 1365 O O . THR A 1 182 ? -11.682 -8.080 7.604 1.00 94.94 182 THR A O 1
ATOM 1368 N N . GLY A 1 183 ? -10.818 -6.709 9.152 1.00 95.81 183 GLY A N 1
ATOM 1369 C CA . GLY A 1 183 ? -11.504 -5.513 8.690 1.00 95.81 183 GLY A CA 1
ATOM 1370 C C . GLY A 1 183 ? -11.130 -4.259 9.484 1.00 95.81 183 GLY A C 1
ATOM 1371 O O . GLY A 1 183 ? -10.321 -4.323 10.418 1.00 95.81 183 GLY A O 1
ATOM 1372 N N . PRO A 1 184 ? -11.752 -3.116 9.157 1.00 95.44 184 PRO A N 1
ATOM 1373 C CA . PRO A 1 184 ? -11.461 -1.836 9.792 1.00 95.44 184 PRO A CA 1
ATOM 1374 C C . PRO A 1 184 ? -11.905 -1.783 11.255 1.00 95.44 184 PRO A C 1
ATOM 1376 O O . PRO A 1 184 ? -12.947 -2.309 11.643 1.00 95.44 184 PRO A O 1
ATOM 1379 N N . GLY A 1 185 ? -11.169 -1.026 12.066 1.00 96.31 185 GLY A N 1
ATOM 1380 C CA . GLY A 1 185 ? -11.601 -0.645 13.409 1.00 96.31 185 GLY A CA 1
ATOM 1381 C C . GLY A 1 185 ? -11.439 -1.727 14.491 1.00 96.31 185 GLY A C 1
ATOM 1382 O O . GLY A 1 185 ? -11.039 -2.860 14.227 1.00 96.31 185 GLY A O 1
ATOM 1383 N N . PRO A 1 186 ? -11.739 -1.373 15.753 1.00 97.06 186 PRO A N 1
ATOM 1384 C CA . PRO A 1 186 ? -11.371 -2.175 16.923 1.00 97.06 186 PRO A CA 1
ATOM 1385 C C . PRO A 1 186 ? -12.238 -3.420 17.143 1.00 97.06 186 PRO A C 1
ATOM 1387 O O . PRO A 1 186 ? -11.940 -4.215 18.027 1.00 97.06 186 PRO A O 1
ATOM 1390 N N . ALA A 1 187 ? -13.337 -3.572 16.402 1.00 96.81 187 ALA A N 1
ATOM 1391 C CA . ALA A 1 187 ? -14.236 -4.725 16.516 1.00 96.81 187 ALA A CA 1
ATOM 1392 C C . ALA A 1 187 ? -13.788 -5.920 15.660 1.00 96.81 187 ALA A C 1
ATOM 1394 O O . ALA A 1 187 ? -14.277 -7.027 15.835 1.00 96.81 187 ALA A O 1
ATOM 1395 N N . ASN A 1 188 ? -12.872 -5.686 14.719 1.00 97.00 188 ASN A N 1
ATOM 1396 C CA . ASN A 1 188 ? -12.465 -6.668 13.721 1.00 97.00 188 ASN A CA 1
ATOM 1397 C C . ASN A 1 188 ? -11.091 -7.278 14.024 1.00 97.00 188 ASN A C 1
ATOM 1399 O O . ASN A 1 188 ? -10.475 -7.878 13.150 1.00 97.00 188 ASN A O 1
ATOM 1403 N N . CYS A 1 189 ? -10.572 -7.111 15.241 1.00 96.88 189 CYS A N 1
ATOM 1404 C CA . CYS A 1 189 ? -9.298 -7.704 15.629 1.00 96.88 189 CYS A CA 1
ATOM 1405 C C . CYS A 1 189 ? -9.436 -9.220 15.816 1.00 96.88 189 CYS A C 1
ATOM 1407 O O . CYS A 1 189 ? -10.390 -9.685 16.433 1.00 96.88 189 CYS A O 1
ATOM 1409 N N . TYR A 1 190 ? -8.425 -9.991 15.404 1.00 94.44 190 TYR A N 1
ATOM 1410 C CA . TYR A 1 190 ? -8.344 -11.405 15.800 1.00 94.44 190 TYR A CA 1
ATOM 1411 C C . TYR A 1 190 ? -8.148 -11.562 17.312 1.00 94.44 190 TYR A C 1
ATOM 1413 O O . TYR A 1 190 ? -8.608 -12.533 17.911 1.00 94.44 190 TYR A O 1
ATOM 1421 N N . ARG A 1 191 ? -7.426 -10.613 17.924 1.00 94.31 191 ARG A N 1
ATOM 1422 C CA . ARG A 1 191 ? -7.217 -10.524 19.369 1.00 94.31 191 ARG A CA 1
ATOM 1423 C C . ARG A 1 191 ? -6.868 -9.098 19.784 1.00 94.31 191 ARG A C 1
ATOM 1425 O O . ARG A 1 191 ? -6.087 -8.432 19.096 1.00 94.31 191 ARG A O 1
ATOM 1432 N N . CYS A 1 192 ? -7.418 -8.658 20.913 1.00 96.25 192 CYS A N 1
ATOM 1433 C CA . CYS A 1 192 ? -7.106 -7.356 21.493 1.00 96.25 192 CYS A CA 1
ATOM 1434 C C . CYS A 1 192 ? -5.717 -7.344 22.125 1.00 96.25 192 CYS A C 1
ATOM 1436 O O . CYS A 1 192 ? -5.312 -8.305 22.777 1.00 96.25 192 CYS A O 1
ATOM 1438 N N . LYS A 1 193 ? -5.016 -6.225 21.958 1.00 95.31 193 LYS A N 1
ATOM 1439 C CA . LYS A 1 193 ? -3.704 -5.976 22.554 1.00 95.31 193 LYS A CA 1
ATOM 1440 C C . LYS A 1 193 ? -3.793 -5.738 24.064 1.00 95.31 193 LYS A C 1
ATOM 1442 O O . LYS A 1 193 ? -2.961 -6.259 24.800 1.00 95.31 193 LYS A O 1
ATOM 1447 N N . HIS A 1 194 ? -4.798 -4.980 24.514 1.00 94.94 194 HIS A N 1
ATOM 1448 C CA . HIS A 1 194 ? -4.970 -4.616 25.925 1.00 94.94 194 HIS A CA 1
ATOM 1449 C C . HIS A 1 194 ? -6.286 -5.141 26.513 1.00 94.94 194 HIS A C 1
ATOM 1451 O O . HIS A 1 194 ? -6.270 -6.115 27.273 1.00 94.94 194 HIS A O 1
ATOM 1457 N N . LEU A 1 195 ? -7.413 -4.502 26.175 1.00 96.06 195 LEU A N 1
ATOM 1458 C CA . LEU A 1 195 ? -8.718 -4.780 26.773 1.00 96.06 195 LEU A CA 1
ATOM 1459 C C . LEU A 1 195 ? -9.753 -5.179 25.729 1.00 96.06 195 LEU A C 1
ATOM 1461 O O . LEU A 1 195 ? -9.754 -4.655 24.618 1.00 96.06 195 LEU A O 1
ATOM 1465 N N . GLU A 1 196 ? -10.683 -6.041 26.124 1.00 96.44 196 GLU A N 1
ATOM 1466 C CA . GLU A 1 196 ? -11.891 -6.348 25.363 1.00 96.44 196 GLU A CA 1
ATOM 1467 C C . GLU A 1 196 ? -13.142 -5.854 26.103 1.00 96.44 196 GLU A C 1
ATOM 1469 O O . GLU A 1 196 ? -13.300 -6.063 27.309 1.00 96.44 196 GLU A O 1
ATOM 1474 N N . TYR A 1 197 ? -14.057 -5.212 25.375 1.00 96.56 197 TYR A N 1
ATOM 1475 C CA . TYR A 1 197 ? -15.373 -4.836 25.880 1.00 96.56 197 TYR A CA 1
ATOM 1476 C C . TYR A 1 197 ? -16.425 -4.903 24.774 1.00 96.56 197 TYR A C 1
ATOM 1478 O O . TYR A 1 197 ? -16.338 -4.186 23.777 1.00 96.56 197 TYR A O 1
ATOM 1486 N N . GLY A 1 198 ? -17.434 -5.762 24.946 1.00 92.62 198 GLY A N 1
ATOM 1487 C CA . GLY A 1 198 ? -18.548 -5.876 23.999 1.00 92.62 198 GLY A CA 1
ATOM 1488 C C . GLY A 1 198 ? -18.114 -6.232 22.571 1.00 92.62 198 GLY A C 1
ATOM 1489 O O . GLY A 1 198 ? -18.653 -5.671 21.621 1.00 92.62 198 GLY A O 1
ATOM 1490 N N . GLY A 1 199 ? -17.109 -7.103 22.419 1.00 92.94 199 GLY A N 1
ATOM 1491 C CA . GLY A 1 199 ? -16.562 -7.492 21.113 1.00 92.94 199 GLY A CA 1
ATOM 1492 C C . GLY A 1 199 ? -15.703 -6.419 20.436 1.00 92.94 199 GLY A C 1
ATOM 1493 O O . GLY A 1 199 ? -15.458 -6.499 19.237 1.00 92.94 199 GLY A O 1
ATOM 1494 N N . ARG A 1 200 ? -15.264 -5.389 21.171 1.00 96.94 200 ARG A N 1
ATOM 1495 C CA . ARG A 1 200 ? -14.363 -4.340 20.674 1.00 96.94 200 ARG A CA 1
ATOM 1496 C C . ARG A 1 200 ? -13.112 -4.265 21.535 1.00 96.94 200 ARG A C 1
ATOM 1498 O O . ARG A 1 200 ? -13.191 -4.382 22.757 1.00 96.94 200 ARG A O 1
ATOM 1505 N N . CYS A 1 201 ? -11.978 -4.008 20.897 1.00 97.31 201 CYS A N 1
ATOM 1506 C CA . CYS A 1 201 ? -10.714 -3.788 21.579 1.00 97.31 201 CYS A CA 1
ATOM 1507 C C . CYS A 1 201 ? -10.569 -2.338 22.035 1.00 97.31 201 CYS A C 1
ATOM 1509 O O . CYS A 1 201 ? -10.821 -1.408 21.268 1.00 97.31 201 CYS A O 1
ATOM 1511 N N . LEU A 1 202 ? -10.160 -2.151 23.285 1.00 96.44 202 LEU A N 1
ATOM 1512 C CA . LEU A 1 202 ? -10.002 -0.848 23.914 1.00 96.44 202 LEU A CA 1
ATOM 1513 C C . LEU A 1 202 ? -8.630 -0.732 24.575 1.00 96.44 202 LEU A C 1
ATOM 1515 O O . LEU A 1 202 ? -8.066 -1.716 25.053 1.00 96.44 202 LEU A O 1
ATOM 1519 N N . HIS A 1 203 ? -8.149 0.505 24.667 1.00 95.56 203 HIS A N 1
ATOM 1520 C CA . HIS A 1 203 ? -6.961 0.841 25.445 1.00 95.56 203 HIS A CA 1
ATOM 1521 C C . HIS A 1 203 ? -7.261 0.944 26.947 1.00 95.56 203 HIS A C 1
ATOM 1523 O O . HIS A 1 203 ? -6.467 0.539 27.793 1.00 95.56 203 HIS A O 1
ATOM 1529 N N . THR A 1 204 ? -8.432 1.490 27.295 1.00 94.94 204 THR A N 1
ATOM 1530 C CA . THR A 1 204 ? -8.870 1.718 28.680 1.00 94.94 204 THR A CA 1
ATOM 1531 C C . THR A 1 204 ? -10.343 1.361 28.836 1.00 94.94 204 THR A C 1
ATOM 1533 O O . THR A 1 204 ? -11.138 1.551 27.912 1.00 94.94 204 THR A O 1
ATOM 1536 N N . CYS A 1 205 ? -10.708 0.838 30.007 1.00 94.62 205 CYS A N 1
ATOM 1537 C CA . CYS A 1 205 ? -12.090 0.501 30.310 1.00 94.62 205 CYS A CA 1
ATOM 1538 C C . CYS A 1 205 ? -12.966 1.767 30.389 1.00 94.62 205 CYS A C 1
ATOM 1540 O O . CYS A 1 205 ? -12.548 2.754 30.998 1.00 94.62 205 CYS A O 1
ATOM 1542 N N . PRO A 1 206 ? -14.171 1.766 29.785 1.00 94.38 206 PRO A N 1
ATOM 1543 C CA . PRO A 1 206 ? -15.113 2.877 29.902 1.00 94.38 206 PRO A CA 1
ATOM 1544 C C . PRO A 1 206 ? -15.524 3.152 31.355 1.00 94.38 206 PRO A C 1
ATOM 1546 O O . PRO A 1 206 ? -15.397 2.293 32.230 1.00 94.38 206 PRO A O 1
ATOM 1549 N N . ALA A 1 207 ? -16.090 4.333 31.610 1.00 92.62 207 ALA A N 1
ATOM 1550 C CA . ALA A 1 207 ? -16.646 4.664 32.922 1.00 92.62 207 ALA A CA 1
ATOM 1551 C C . ALA A 1 207 ? -17.683 3.621 33.385 1.00 92.62 207 ALA A C 1
ATOM 1553 O O . ALA A 1 207 ? -18.388 3.024 32.568 1.00 92.62 207 ALA A O 1
ATOM 1554 N N . LYS A 1 208 ? -17.787 3.422 34.706 1.00 92.62 208 LYS A N 1
ATOM 1555 C CA . LYS A 1 208 ? -18.649 2.400 35.338 1.00 92.62 208 LYS A CA 1
ATOM 1556 C C . LYS A 1 208 ? -18.330 0.958 34.919 1.00 92.62 208 LYS A C 1
ATOM 1558 O O . LYS A 1 208 ? -19.186 0.073 34.994 1.00 92.62 208 LYS A O 1
ATOM 1563 N N . THR A 1 209 ? -17.093 0.708 34.497 1.00 95.38 209 THR A N 1
ATOM 1564 C CA . THR A 1 209 ? -16.565 -0.638 34.278 1.00 95.38 209 THR A CA 1
ATOM 1565 C C . THR A 1 209 ? -15.209 -0.785 34.961 1.00 95.38 209 THR A C 1
ATOM 1567 O O . THR A 1 209 ? -14.494 0.199 35.138 1.00 95.38 209 THR A O 1
ATOM 1570 N N . TYR A 1 210 ? -14.856 -2.010 35.339 1.00 94.25 210 TYR A N 1
ATOM 1571 C CA . TYR A 1 210 ? -13.553 -2.352 35.902 1.00 94.25 210 TYR A CA 1
ATOM 1572 C C . TYR A 1 210 ? -12.838 -3.366 35.005 1.00 94.25 210 TYR A C 1
ATOM 1574 O O . TYR A 1 210 ? -13.468 -4.141 34.278 1.00 94.25 210 TYR A O 1
ATOM 1582 N N . GLN A 1 211 ? -11.507 -3.365 35.059 1.00 96.00 211 GLN A N 1
ATOM 1583 C CA . GLN A 1 211 ? -10.676 -4.328 34.346 1.00 96.00 211 GLN A CA 1
ATOM 1584 C C . GLN A 1 211 ? -10.656 -5.654 35.109 1.00 96.00 211 GLN A C 1
ATOM 1586 O O . GLN A 1 211 ? -10.034 -5.774 36.163 1.00 96.00 211 GLN A O 1
ATOM 1591 N N . ALA A 1 212 ? -11.315 -6.672 34.564 1.00 94.31 212 ALA A N 1
ATOM 1592 C CA . ALA A 1 212 ? -11.192 -8.033 35.053 1.00 94.31 212 ALA A CA 1
ATOM 1593 C C . ALA A 1 212 ? -9.932 -8.694 34.453 1.00 94.31 212 ALA A C 1
ATOM 1595 O O . ALA A 1 212 ? -9.680 -8.553 33.249 1.00 94.31 212 ALA A O 1
ATOM 1596 N N . PRO A 1 213 ? -9.144 -9.431 35.257 1.00 91.56 213 PRO A N 1
ATOM 1597 C CA . PRO A 1 213 ? -7.940 -10.101 34.778 1.00 91.56 213 PRO A CA 1
ATOM 1598 C C . PRO A 1 213 ? -8.263 -11.148 33.700 1.00 91.56 213 PRO A C 1
ATOM 1600 O O . PRO A 1 213 ? -9.213 -11.920 33.826 1.00 91.56 213 PRO A O 1
ATOM 1603 N N . GLY A 1 214 ? -7.445 -11.177 32.647 1.00 88.38 214 GLY A N 1
ATOM 1604 C CA . GLY A 1 214 ? -7.567 -12.073 31.494 1.00 88.38 214 GLY A CA 1
ATOM 1605 C C . GLY A 1 214 ? -6.468 -11.815 30.456 1.00 88.38 214 GLY A C 1
ATOM 1606 O O . GLY A 1 214 ? -5.688 -10.869 30.599 1.00 88.38 214 GLY A O 1
ATOM 1607 N N . THR A 1 215 ? -6.412 -12.635 29.401 1.00 88.62 215 THR A N 1
ATOM 1608 C CA . THR A 1 215 ? -5.499 -12.461 28.252 1.00 88.62 215 THR A CA 1
ATOM 1609 C C . THR A 1 215 ? -6.264 -12.555 26.917 1.00 88.62 215 THR A C 1
ATOM 1611 O O . THR A 1 215 ? -6.391 -13.659 26.379 1.00 88.62 215 THR A O 1
ATOM 1614 N N . PRO A 1 216 ? -6.767 -11.435 26.364 1.00 90.25 216 PRO A N 1
ATOM 1615 C CA . PRO A 1 216 ? -6.688 -10.070 26.896 1.00 90.25 216 PRO A CA 1
ATOM 1616 C C . PRO A 1 216 ? -7.560 -9.866 28.142 1.00 90.25 216 PRO A C 1
ATOM 1618 O O . PRO A 1 216 ? -8.450 -10.664 28.442 1.00 90.25 216 PRO A O 1
ATOM 1621 N N . SER A 1 217 ? -7.276 -8.810 28.902 1.00 94.31 217 SER A N 1
ATOM 1622 C CA . SER A 1 217 ? -8.123 -8.439 30.040 1.00 94.31 217 SER A CA 1
ATOM 1623 C C . SER A 1 217 ? -9.480 -7.944 29.536 1.00 94.31 217 SER A C 1
ATOM 1625 O O . SER A 1 217 ? -9.584 -7.436 28.423 1.00 94.31 217 SER A O 1
ATOM 1627 N N . VAL A 1 218 ? -10.534 -8.096 30.334 1.00 95.94 218 VAL A N 1
ATOM 1628 C CA . VAL A 1 218 ? -11.907 -7.809 29.888 1.00 95.94 218 VAL A CA 1
ATOM 1629 C C . VAL A 1 218 ? -12.510 -6.733 30.770 1.00 95.94 218 VAL A C 1
ATOM 1631 O O . VAL A 1 218 ? -12.450 -6.829 31.994 1.00 95.94 218 VAL A O 1
ATOM 1634 N N . CYS A 1 219 ? -13.128 -5.719 30.174 1.00 96.50 219 CYS A N 1
ATOM 1635 C CA . CYS A 1 219 ? -13.882 -4.740 30.945 1.00 96.50 219 CYS A CA 1
ATOM 1636 C C . CYS A 1 219 ? -15.236 -5.333 31.337 1.00 96.50 219 CYS A C 1
ATOM 1638 O O . CYS A 1 219 ? -15.965 -5.874 30.503 1.00 96.50 219 CYS A O 1
ATOM 1640 N N . ARG A 1 220 ? -15.596 -5.235 32.615 1.00 95.81 220 ARG A N 1
ATOM 1641 C CA . ARG A 1 220 ? -16.892 -5.698 33.121 1.00 95.81 220 ARG A CA 1
ATOM 1642 C C . ARG A 1 220 ? -17.624 -4.561 33.822 1.00 95.81 220 ARG A C 1
ATOM 1644 O O . ARG A 1 220 ? -16.973 -3.732 34.451 1.00 95.81 220 ARG A O 1
ATOM 1651 N N . PRO A 1 221 ? -18.959 -4.486 33.694 1.00 95.50 221 PRO A N 1
ATOM 1652 C CA . PRO A 1 221 ? -19.731 -3.445 34.358 1.00 95.50 221 PRO A CA 1
ATOM 1653 C C . PRO A 1 221 ? -19.600 -3.564 35.877 1.00 95.50 221 PRO A C 1
ATOM 1655 O O . PRO A 1 221 ? -19.515 -4.671 36.411 1.00 95.50 221 PRO A O 1
ATOM 1658 N N . CYS A 1 222 ? -19.604 -2.417 36.548 1.00 96.38 222 CYS A N 1
ATOM 1659 C CA . CYS A 1 222 ? -19.653 -2.343 38.002 1.00 96.38 222 CYS A CA 1
ATOM 1660 C C . CYS A 1 222 ? -20.955 -2.918 38.566 1.00 96.38 222 CYS A C 1
ATOM 1662 O O . CYS A 1 222 ? -21.966 -3.029 37.862 1.00 96.38 222 CYS A O 1
ATOM 1664 N N . HIS A 1 223 ? -20.946 -3.233 39.863 1.00 96.44 223 HIS A N 1
ATOM 1665 C CA . HIS A 1 223 ? -22.182 -3.493 40.591 1.00 96.44 223 HIS A CA 1
ATOM 1666 C C . HIS A 1 223 ? -23.105 -2.265 40.529 1.00 96.44 223 HIS A C 1
ATOM 1668 O O . HIS A 1 223 ? -22.642 -1.124 40.523 1.00 96.44 223 HIS A O 1
ATOM 1674 N N . ASN A 1 224 ? -24.421 -2.483 40.501 1.00 95.25 224 ASN A N 1
ATOM 1675 C CA . ASN A 1 224 ? -25.405 -1.409 40.316 1.00 95.25 224 ASN A CA 1
ATOM 1676 C C . ASN A 1 224 ? -25.463 -0.388 41.470 1.00 95.25 224 ASN A C 1
ATOM 1678 O O . ASN A 1 224 ? -26.059 0.672 41.303 1.00 95.25 224 ASN A O 1
ATOM 1682 N N . THR A 1 225 ? -24.857 -0.697 42.618 1.00 94.94 225 THR A N 1
ATOM 1683 C CA . THR A 1 225 ? -24.738 0.198 43.780 1.00 94.94 225 THR A CA 1
ATOM 1684 C C . THR A 1 225 ? -23.632 1.239 43.622 1.00 94.94 225 THR A C 1
ATOM 1686 O O . THR A 1 225 ? -23.640 2.225 44.350 1.00 94.94 225 THR A O 1
ATOM 1689 N N . CYS A 1 226 ? -22.696 1.043 42.689 1.00 94.75 226 CYS A N 1
ATOM 1690 C CA . CYS A 1 226 ? -21.588 1.964 42.463 1.00 94.75 226 CYS A CA 1
ATOM 1691 C C . CYS A 1 226 ? -21.951 2.991 41.383 1.00 94.75 226 CYS A C 1
ATOM 1693 O O . CYS A 1 226 ? -22.089 2.649 40.206 1.00 94.75 226 CYS A O 1
ATOM 1695 N N . GLU A 1 227 ? -22.094 4.259 41.772 1.00 90.50 227 GLU A N 1
ATOM 1696 C CA . GLU A 1 227 ? -22.537 5.315 40.856 1.00 90.50 227 GLU A CA 1
ATOM 1697 C C . GLU A 1 227 ? -21.393 5.880 39.997 1.00 90.50 227 GLU A C 1
ATOM 1699 O O . GLU A 1 227 ? -21.582 6.049 38.786 1.00 90.50 227 GLU A O 1
ATOM 1704 N N . ASP A 1 228 ? -20.209 6.078 40.588 1.00 90.19 228 ASP A N 1
ATOM 1705 C CA . ASP A 1 228 ? -19.072 6.780 39.965 1.00 90.19 228 ASP A CA 1
ATOM 1706 C C . ASP A 1 228 ? -17.987 5.858 39.381 1.00 90.19 228 ASP A C 1
ATOM 1708 O O . ASP A 1 228 ? -17.185 6.274 38.544 1.00 90.19 228 ASP A O 1
ATOM 1712 N N . GLY A 1 229 ? -17.966 4.581 39.766 1.00 92.62 229 GLY A N 1
ATOM 1713 C CA . GLY A 1 229 ? -16.966 3.617 39.309 1.00 92.62 229 GLY A CA 1
ATOM 1714 C C . GLY A 1 229 ? -16.719 2.507 40.321 1.00 92.62 229 GLY A C 1
ATOM 1715 O O . GLY A 1 229 ? -17.277 2.510 41.416 1.00 92.62 229 GLY A O 1
ATOM 1716 N N . CYS A 1 230 ? -15.892 1.539 39.943 1.00 95.25 230 CYS A N 1
ATOM 1717 C CA . CYS A 1 230 ? -15.527 0.420 40.798 1.00 95.25 230 CYS A CA 1
ATOM 1718 C C . CYS A 1 230 ? -14.133 -0.103 40.455 1.00 95.25 230 CYS A C 1
ATOM 1720 O O . CYS A 1 230 ? -13.633 0.079 39.341 1.00 95.25 230 CYS A O 1
ATOM 1722 N N . VAL A 1 231 ? -13.538 -0.809 41.411 1.00 94.00 231 VAL A N 1
ATOM 1723 C CA . VAL A 1 231 ? -12.299 -1.581 41.232 1.00 94.00 231 VAL A CA 1
ATOM 1724 C C . VAL A 1 231 ? -12.564 -3.087 41.129 1.00 94.00 231 VAL A C 1
ATOM 1726 O O . VAL A 1 231 ? -11.652 -3.853 40.821 1.00 94.00 231 VAL A O 1
ATOM 1729 N N . GLY A 1 232 ? -13.812 -3.517 41.345 1.00 94.06 232 GLY A N 1
ATOM 1730 C CA . GLY A 1 232 ? -14.212 -4.920 41.376 1.00 94.06 232 GLY A CA 1
ATOM 1731 C C . GLY A 1 232 ? -15.715 -5.147 41.145 1.00 94.06 232 GLY A C 1
ATOM 1732 O O . GLY A 1 232 ? -16.475 -4.198 40.944 1.00 94.06 232 GLY A O 1
ATOM 1733 N N . PRO A 1 233 ? -16.151 -6.420 41.120 1.00 94.69 233 PRO A N 1
ATOM 1734 C CA . PRO A 1 233 ? -17.534 -6.807 40.833 1.00 94.69 233 PRO A CA 1
ATOM 1735 C C . PRO A 1 233 ? -18.522 -6.606 41.988 1.00 94.69 233 PRO A C 1
ATOM 1737 O O . PRO A 1 233 ? -19.729 -6.684 41.752 1.00 94.69 233 PRO A O 1
ATOM 1740 N N . GLY A 1 234 ? -18.047 -6.480 43.227 1.00 95.12 234 GLY A N 1
ATOM 1741 C CA . GLY A 1 234 ? -18.881 -6.479 44.423 1.00 95.12 234 GLY A CA 1
ATOM 1742 C C . GLY A 1 234 ? -19.582 -5.142 44.686 1.00 95.12 234 GLY A C 1
ATOM 1743 O O . GLY A 1 234 ? -19.150 -4.103 44.188 1.00 95.12 234 GLY A O 1
ATOM 1744 N N . PRO A 1 235 ? -20.652 -5.142 45.505 1.00 94.94 235 PRO A N 1
ATOM 1745 C CA . PRO A 1 235 ? -21.341 -3.920 45.923 1.00 94.94 235 PRO A CA 1
ATOM 1746 C C . PRO A 1 235 ? -20.475 -2.988 46.779 1.00 94.94 235 PRO A C 1
ATOM 1748 O O . PRO A 1 235 ? -20.764 -1.795 46.830 1.00 94.94 235 PRO A O 1
ATOM 1751 N N . ASP A 1 236 ? -19.437 -3.532 47.419 1.00 94.38 236 ASP A N 1
ATOM 1752 C CA . ASP A 1 236 ? -18.499 -2.812 48.287 1.00 94.38 236 ASP A CA 1
ATOM 1753 C C . ASP A 1 236 ? -17.200 -2.410 47.558 1.00 94.38 236 ASP A C 1
ATOM 1755 O O . ASP A 1 236 ? -16.354 -1.730 48.131 1.00 94.38 236 ASP A O 1
ATOM 1759 N N . ASP A 1 237 ? -17.039 -2.796 46.285 1.00 94.69 237 ASP A N 1
ATOM 1760 C CA . ASP A 1 237 ? -15.842 -2.521 45.475 1.00 94.69 237 ASP A CA 1
ATOM 1761 C C . ASP A 1 237 ? -15.941 -1.187 44.709 1.00 94.69 237 ASP A C 1
ATOM 1763 O O . ASP A 1 237 ? -15.325 -1.014 43.649 1.00 94.69 237 ASP A O 1
ATOM 1767 N N . CYS A 1 238 ? -16.757 -0.249 45.189 1.00 94.38 238 CYS A N 1
ATOM 1768 C CA . CYS A 1 238 ? -16.914 1.049 44.546 1.00 94.38 238 CYS A CA 1
ATOM 1769 C C . CYS A 1 238 ? -15.625 1.876 44.661 1.00 94.38 238 CYS A C 1
ATOM 1771 O O . CYS A 1 238 ? -14.885 1.773 45.642 1.00 94.38 238 CYS A O 1
ATOM 1773 N N . SER A 1 239 ? -15.345 2.691 43.643 1.00 90.00 239 SER A N 1
ATOM 1774 C CA . SER A 1 239 ? -14.206 3.610 43.687 1.00 90.00 239 SER A CA 1
ATOM 1775 C C . SER A 1 239 ? -14.385 4.623 44.830 1.00 90.00 239 SER A C 1
ATOM 1777 O O . SER A 1 239 ? -15.515 5.064 45.048 1.00 90.00 239 SER A O 1
ATOM 1779 N N . PRO A 1 240 ? -13.306 4.968 45.559 1.00 80.50 240 PRO A N 1
ATOM 1780 C CA . PRO A 1 240 ? -13.351 5.931 46.658 1.00 80.50 240 PRO A CA 1
ATOM 1781 C C . PRO A 1 240 ? -13.580 7.374 46.198 1.00 80.50 240 PRO A C 1
ATOM 1783 O O . PRO A 1 240 ? -13.238 7.696 45.035 1.00 80.50 240 PRO A O 1
#

Sequence (240 aa):
MHWQLLLVCATWTTQVSLVGAQADCHPLCLSCYGPGLDQCLQCSQYSYNNTCVQQCPPLTFIVNTDIPIGNVSYNDTFPTAQTKSSDTNNATITSNDTLQNTTAPTEVTPAGVTPGNRGTCEDCHSECQDGCYGNTSRDCYRCKHVNFDGTCLSCCPEGSYPDPDDSSFCGRCHEECERGCTGPGPANCYRCKHLEYGGRCLHTCPAKTYQAPGTPSVCRPCHNTCEDGCVGPGPDDCSP

Organism: Branchiostoma floridae (NCBI:txid7739)

Radius of gyration: 37.11 Å; chains: 1; bounding box: 93×57×132 Å